Protein AF-A0A7C0YAU7-F1 (afdb_monomer_lite)

Sequence (264 aa):
MAEDLLLDQPLDTTEESTTADNLDTSTSVEGVEDSGNENVITIDEKEYTLDQIKQALKDSENKQKWQKANTQRAQQLAEMERQLQKARQLEEFLNQYPQVYSEIENIFKKYASQQTPTAQTQQQQITNNPLWEEVNRIKQTVDQIEIDKEMMKLQNDLNEIKNKPIYKKYFEEDPDLERKLVEYAYENDIMNLHTAFKDMMFDKLVTDMYQQGQDKTRQATLQRQNLNLPAGKRTKPMKVDVTQKSWNEIEELMMKDPRLAELG

Radius of gyration: 40.39 Å; chains: 1; bounding box: 74×105×103 Å

Foldseek 3Di:
DDDDDDDDDDDPDPDDDDDDDDDDDDDDDDDDDDDDDQPWDDDPNDTDGPVNVVVVVVVVVVVVVVVVVVVVVVVVVVVVVVVVVVVVVVVVVCVVPVVLVVLVVVLVVVVVVVPPDPPPDPDPDPPDDVSVVSVVVSVVVVVVVVVVVLVVVLVVLLVVQCPPPLRVVVCVVDVCVSVVLVVQCVVVVPPRSVVSSCVVCVVVSVVVVVVVVVVVVVVVVVVVVVPPDDPDDDDDPPPPPPPPPDPVVVVVVCVVDVVVVPPD

Structure (mmCIF, N/CA/C/O backbone):
data_AF-A0A7C0YAU7-F1
#
_entry.id   AF-A0A7C0YAU7-F1
#
loop_
_atom_site.group_PDB
_atom_site.id
_atom_site.type_symbol
_atom_site.label_atom_id
_atom_site.label_alt_id
_atom_site.label_comp_id
_atom_site.label_asym_id
_atom_site.label_entity_id
_atom_site.label_seq_id
_atom_site.pdbx_PDB_ins_code
_atom_site.Cartn_x
_atom_site.Cartn_y
_atom_site.Cartn_z
_atom_site.occupancy
_atom_site.B_iso_or_equiv
_atom_site.auth_seq_id
_atom_site.auth_comp_id
_atom_site.auth_asym_id
_atom_site.auth_atom_id
_atom_site.pdbx_PDB_model_num
ATOM 1 N N . MET A 1 1 ? 45.702 -37.995 -9.169 1.00 39.94 1 MET A N 1
ATOM 2 C CA . MET A 1 1 ? 44.946 -38.428 -10.361 1.00 39.94 1 MET A CA 1
ATOM 3 C C . MET A 1 1 ? 43.716 -37.531 -10.378 1.00 39.94 1 MET A C 1
ATOM 5 O O . MET A 1 1 ? 42.918 -37.676 -9.468 1.00 39.94 1 MET A O 1
ATOM 9 N N . ALA A 1 2 ? 43.826 -36.350 -11.005 1.00 42.16 2 ALA A N 1
ATOM 10 C CA . ALA A 1 2 ? 43.421 -36.077 -12.403 1.00 42.16 2 ALA A CA 1
ATOM 11 C C . ALA A 1 2 ? 41.875 -36.108 -12.481 1.00 42.16 2 ALA A C 1
ATOM 13 O O . ALA A 1 2 ? 41.320 -37.139 -12.127 1.00 42.16 2 ALA A O 1
ATOM 14 N N . GLU A 1 3 ? 41.093 -35.072 -12.802 1.00 46.28 3 GLU A N 1
ATOM 15 C CA . GLU A 1 3 ? 41.225 -33.757 -13.469 1.00 46.28 3 GLU A CA 1
ATOM 16 C C . GLU A 1 3 ? 40.135 -32.847 -12.843 1.00 46.28 3 GLU A C 1
ATOM 18 O O . GLU A 1 3 ? 39.058 -33.327 -12.495 1.00 46.28 3 GLU A O 1
ATOM 23 N N . ASP A 1 4 ? 40.448 -31.646 -12.358 1.00 49.31 4 ASP A N 1
ATOM 24 C CA . ASP A 1 4 ? 40.238 -30.348 -13.029 1.00 49.31 4 ASP A CA 1
ATOM 25 C C . ASP A 1 4 ? 39.043 -30.292 -14.006 1.00 49.31 4 ASP A C 1
ATOM 27 O O . ASP A 1 4 ? 39.118 -30.771 -15.134 1.00 49.31 4 ASP A O 1
ATOM 31 N N . LEU A 1 5 ? 37.932 -29.691 -13.562 1.00 47.03 5 LEU A N 1
ATOM 32 C CA . LEU A 1 5 ? 36.789 -29.344 -14.410 1.00 47.03 5 LEU A CA 1
ATOM 33 C C . LEU A 1 5 ? 36.280 -27.949 -14.013 1.00 47.03 5 LEU A C 1
ATOM 35 O O . LEU A 1 5 ? 35.266 -27.790 -13.331 1.00 47.03 5 LEU A O 1
ATOM 39 N N . LEU A 1 6 ? 37.051 -26.934 -14.417 1.00 44.78 6 LEU A N 1
ATOM 40 C CA . LEU A 1 6 ? 36.578 -25.561 -14.568 1.00 44.78 6 LEU A CA 1
ATOM 41 C C . LEU A 1 6 ? 35.459 -25.545 -15.616 1.00 44.78 6 LEU A C 1
ATOM 43 O O . LEU A 1 6 ? 35.656 -25.966 -16.754 1.00 44.78 6 LEU A O 1
ATOM 47 N N . LEU A 1 7 ? 34.281 -25.065 -15.222 1.00 49.25 7 LEU A N 1
ATOM 48 C CA . LEU A 1 7 ? 33.160 -24.863 -16.129 1.00 49.25 7 LEU A CA 1
ATOM 49 C C . LEU A 1 7 ? 33.277 -23.465 -16.752 1.00 49.25 7 LEU A C 1
ATOM 51 O O . LEU A 1 7 ? 32.947 -22.463 -16.116 1.00 49.25 7 LEU A O 1
ATOM 55 N N . ASP A 1 8 ? 33.764 -23.432 -17.992 1.00 43.00 8 ASP A N 1
ATOM 56 C CA . ASP A 1 8 ? 33.708 -22.290 -18.904 1.00 43.00 8 ASP A CA 1
ATOM 57 C C . ASP A 1 8 ? 32.252 -21.850 -19.124 1.00 43.00 8 ASP A C 1
ATOM 59 O O . ASP A 1 8 ? 31.415 -22.618 -19.607 1.00 43.00 8 ASP A O 1
ATOM 63 N N . GLN A 1 9 ? 31.952 -20.588 -18.817 1.00 54.94 9 GLN A N 1
ATOM 64 C CA . GLN A 1 9 ? 30.826 -19.875 -19.417 1.00 54.94 9 GLN A CA 1
ATOM 65 C C . GLN A 1 9 ? 31.380 -18.933 -20.493 1.00 54.94 9 GLN A C 1
ATOM 67 O O . GLN A 1 9 ? 32.329 -18.200 -20.207 1.00 54.94 9 GLN A O 1
ATOM 72 N N . PRO A 1 10 ? 30.816 -18.909 -21.714 1.00 45.28 10 PRO A N 1
ATOM 73 C CA . PRO A 1 10 ? 31.274 -17.988 -22.742 1.00 45.28 10 PRO A CA 1
ATOM 74 C C . PRO A 1 10 ? 30.873 -16.552 -22.376 1.00 45.28 10 PRO A C 1
ATOM 76 O O . PRO A 1 10 ? 29.694 -16.198 -22.401 1.00 45.28 10 PRO A O 1
ATOM 79 N N . LEU A 1 11 ? 31.871 -15.723 -22.049 1.00 40.31 11 LEU A N 1
ATOM 80 C CA . LEU A 1 11 ? 31.759 -14.271 -22.165 1.00 40.31 11 LEU A CA 1
ATOM 81 C C . LEU A 1 11 ? 31.631 -13.930 -23.651 1.00 40.31 11 LEU A C 1
ATOM 83 O O . LEU A 1 11 ? 32.565 -14.137 -24.428 1.00 40.31 11 LEU A O 1
ATOM 87 N N . ASP A 1 12 ? 30.489 -13.368 -24.030 1.00 38.62 12 ASP A N 1
ATOM 88 C CA . ASP A 1 12 ? 30.321 -12.701 -25.316 1.00 38.62 12 ASP A CA 1
ATOM 89 C C . ASP A 1 12 ? 31.048 -11.347 -25.251 1.00 38.62 12 ASP A C 1
ATOM 91 O O . ASP A 1 12 ? 30.492 -10.299 -24.918 1.00 38.62 12 ASP A O 1
ATOM 95 N N . THR A 1 13 ? 32.364 -11.419 -25.442 1.00 37.47 13 THR A N 1
ATOM 96 C CA . THR A 1 13 ? 33.273 -10.277 -25.535 1.00 37.47 13 THR A CA 1
ATOM 97 C C . THR A 1 13 ? 33.242 -9.791 -26.977 1.00 37.47 13 THR A C 1
ATOM 99 O O . THR A 1 13 ? 33.949 -10.313 -27.835 1.00 37.47 13 THR A O 1
ATOM 102 N N . THR A 1 14 ? 32.415 -8.791 -27.274 1.00 39.91 14 THR A N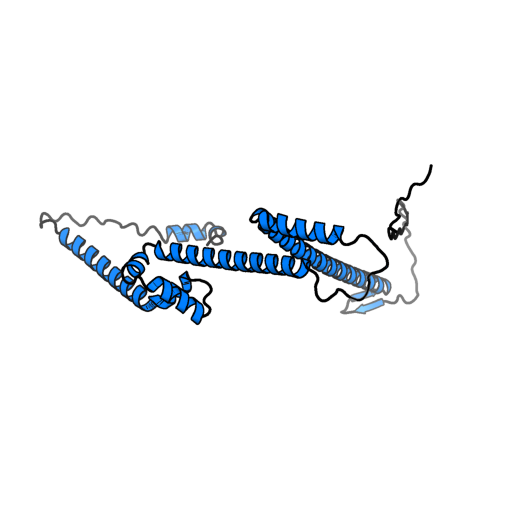 1
ATOM 103 C CA . THR A 1 14 ? 32.578 -8.028 -28.516 1.00 39.91 14 THR A CA 1
ATOM 104 C C . THR A 1 14 ? 33.674 -6.990 -28.284 1.00 39.91 14 THR A C 1
ATOM 106 O O . THR A 1 14 ? 33.417 -5.849 -27.905 1.00 39.91 14 THR A O 1
ATOM 109 N N . GLU A 1 15 ? 34.923 -7.426 -28.443 1.00 40.34 15 GLU A N 1
ATOM 110 C CA . GLU A 1 15 ? 36.066 -6.541 -28.641 1.00 40.34 15 GLU A CA 1
ATOM 111 C C . GLU A 1 15 ? 35.957 -5.920 -30.039 1.00 40.34 15 GLU A C 1
ATOM 113 O O . GLU A 1 15 ? 36.165 -6.597 -31.043 1.00 40.34 15 GLU A O 1
ATOM 118 N N . GLU A 1 16 ? 35.660 -4.623 -30.120 1.00 41.88 16 GLU A N 1
ATOM 119 C CA . GLU A 1 16 ? 36.016 -3.825 -31.294 1.00 41.88 16 GLU A CA 1
ATOM 120 C C . GLU A 1 16 ? 37.146 -2.874 -30.891 1.00 41.88 16 GLU A C 1
ATOM 122 O O . GLU A 1 16 ? 36.964 -1.806 -30.305 1.00 41.88 16 GLU A O 1
ATOM 127 N N . SER A 1 17 ? 38.353 -3.370 -31.146 1.00 38.72 17 SER A N 1
ATOM 128 C CA . SER A 1 17 ? 39.615 -2.651 -31.130 1.00 38.72 17 SER A CA 1
ATOM 129 C C . SER A 1 17 ? 39.712 -1.776 -32.378 1.00 38.72 17 SER A C 1
ATOM 131 O O . SER A 1 17 ? 39.738 -2.300 -33.488 1.00 38.72 17 SER A O 1
ATOM 133 N N . THR A 1 18 ? 39.858 -0.462 -32.202 1.00 38.03 18 THR A N 1
ATOM 134 C CA . THR A 1 18 ? 40.629 0.366 -33.139 1.00 38.03 18 THR A CA 1
ATOM 135 C C . THR A 1 18 ? 41.382 1.452 -32.385 1.00 38.03 18 THR A C 1
ATOM 137 O O . THR A 1 18 ? 40.828 2.461 -31.954 1.00 38.03 18 THR A O 1
ATOM 140 N N . THR A 1 19 ? 42.678 1.206 -32.259 1.00 37.94 19 THR A N 1
ATOM 141 C CA . THR A 1 19 ? 43.767 2.153 -32.048 1.00 37.94 19 THR A CA 1
ATOM 142 C C . THR A 1 19 ? 43.793 3.206 -33.162 1.00 37.94 19 THR A C 1
ATOM 144 O O . THR A 1 19 ? 43.801 2.829 -34.331 1.00 37.94 19 THR A O 1
ATOM 147 N N . ALA A 1 20 ? 43.891 4.493 -32.819 1.00 37.94 20 ALA A N 1
ATOM 148 C CA . ALA A 1 20 ? 44.640 5.491 -33.592 1.00 37.94 20 ALA A CA 1
ATOM 149 C C . ALA A 1 20 ? 44.807 6.783 -32.777 1.00 37.94 20 ALA A C 1
ATOM 151 O O . ALA A 1 20 ? 43.942 7.658 -32.757 1.00 37.94 20 ALA A O 1
ATOM 152 N N . ASP A 1 21 ? 45.964 6.875 -32.126 1.00 38.19 21 ASP A N 1
ATOM 153 C CA . ASP A 1 21 ? 46.716 8.120 -31.994 1.00 38.19 21 ASP A CA 1
ATOM 154 C C . ASP A 1 21 ? 46.804 8.813 -33.365 1.00 38.19 21 ASP A C 1
ATOM 156 O O . ASP A 1 21 ? 47.191 8.180 -34.350 1.00 38.19 21 ASP A O 1
ATOM 160 N N . ASN A 1 22 ? 46.501 10.109 -33.430 1.00 40.12 22 ASN A N 1
ATOM 161 C CA . ASN A 1 22 ? 47.295 11.017 -34.252 1.00 40.12 22 ASN A CA 1
ATOM 162 C C . ASN A 1 22 ? 47.141 12.461 -33.771 1.00 40.12 22 ASN A C 1
ATOM 164 O O . ASN A 1 22 ? 46.132 13.136 -33.982 1.00 40.12 22 ASN A O 1
ATOM 168 N N . LEU A 1 23 ? 48.196 12.880 -33.086 1.00 42.06 23 LEU A N 1
ATOM 169 C CA . LEU A 1 23 ? 48.603 14.248 -32.853 1.00 42.06 23 LEU A CA 1
ATOM 170 C C . LEU A 1 23 ? 49.219 14.801 -34.153 1.00 42.06 23 LEU A C 1
ATOM 172 O O . LEU A 1 23 ? 49.963 14.093 -34.823 1.00 42.06 23 LEU A O 1
ATOM 176 N N . ASP A 1 24 ? 48.996 16.093 -34.390 1.00 34.06 24 ASP A N 1
ATOM 177 C CA . ASP A 1 24 ? 49.803 16.989 -35.231 1.00 34.06 24 ASP A CA 1
ATOM 178 C C . ASP A 1 24 ? 49.501 17.060 -36.749 1.00 34.06 24 ASP A C 1
ATOM 180 O O . ASP A 1 24 ? 49.579 16.091 -37.496 1.00 34.06 24 ASP A O 1
ATOM 184 N N . THR A 1 25 ? 49.155 18.272 -37.203 1.00 30.77 25 THR A N 1
ATOM 185 C CA . THR A 1 25 ? 49.986 19.115 -38.087 1.00 30.77 25 THR A CA 1
ATOM 186 C C . THR A 1 25 ? 49.112 20.052 -38.927 1.00 30.77 25 THR A C 1
ATOM 188 O O . THR A 1 25 ? 48.364 19.651 -39.817 1.00 30.77 25 THR A O 1
ATOM 191 N N . SER A 1 26 ? 49.261 21.348 -38.649 1.00 45.09 26 SER A N 1
ATOM 192 C CA . SER A 1 26 ? 48.866 22.456 -39.514 1.00 45.09 26 SER A CA 1
ATOM 193 C C . SER A 1 26 ? 49.259 22.205 -40.969 1.00 45.09 26 SER A C 1
ATOM 195 O O . SER A 1 26 ? 50.437 22.037 -41.266 1.00 45.09 26 SER A O 1
ATOM 197 N N . THR A 1 27 ? 48.308 22.301 -41.896 1.00 33.75 27 THR A N 1
ATOM 198 C CA . THR A 1 27 ? 48.628 22.620 -43.291 1.00 33.75 27 THR A CA 1
ATOM 199 C C . THR A 1 27 ? 47.717 23.748 -43.753 1.00 33.75 27 THR A C 1
ATOM 201 O O . THR A 1 27 ? 46.528 23.561 -43.994 1.00 33.75 27 THR A O 1
ATOM 204 N N . SER A 1 28 ? 48.306 24.941 -43.826 1.00 47.25 28 SER A N 1
ATOM 205 C CA . SER A 1 28 ? 47.822 26.047 -44.646 1.00 47.25 28 SER A CA 1
ATOM 206 C C . SER A 1 28 ? 47.946 25.645 -46.114 1.00 47.25 28 SER A C 1
ATOM 208 O O . SER A 1 28 ? 49.054 25.326 -46.540 1.00 47.25 28 SER A O 1
ATOM 210 N N . VAL A 1 29 ? 46.850 25.683 -46.875 1.00 38.72 29 VAL A N 1
ATOM 211 C CA . VAL A 1 29 ? 46.887 25.925 -48.325 1.00 38.72 29 VAL A CA 1
ATOM 212 C C . VAL A 1 29 ? 45.709 26.826 -48.682 1.00 38.72 29 VAL A C 1
ATOM 214 O O . VAL A 1 29 ? 44.563 26.398 -48.794 1.00 38.72 29 VAL A O 1
ATOM 217 N N . GLU A 1 30 ? 46.040 28.107 -48.814 1.00 40.69 30 GLU A N 1
ATOM 218 C CA . GLU A 1 30 ? 45.412 29.065 -49.718 1.00 40.69 30 GLU A CA 1
ATOM 219 C C . GLU A 1 30 ? 45.237 28.478 -51.128 1.00 40.69 30 GLU A C 1
ATOM 221 O O . GLU A 1 30 ? 46.185 27.947 -51.702 1.00 40.69 30 GLU A O 1
ATOM 226 N N . GLY A 1 31 ? 44.057 28.692 -51.713 1.00 38.91 31 GLY A N 1
ATOM 227 C CA . GLY A 1 31 ? 43.899 28.842 -53.160 1.00 38.91 31 GLY A CA 1
ATOM 228 C C . GLY A 1 31 ? 43.680 27.567 -53.975 1.00 38.91 31 GLY A C 1
ATOM 229 O O . GLY A 1 31 ? 44.618 27.012 -54.535 1.00 38.91 31 GLY A O 1
ATOM 230 N N . VAL A 1 32 ? 42.407 27.222 -54.187 1.00 39.44 32 VAL A N 1
ATOM 231 C CA . VAL A 1 32 ? 41.930 26.729 -55.489 1.00 39.44 32 VAL A CA 1
ATOM 232 C C . VAL A 1 32 ? 40.631 27.469 -55.795 1.00 39.44 32 VAL A C 1
ATOM 234 O O . VAL A 1 32 ? 39.580 27.160 -55.240 1.00 39.44 32 VAL A O 1
ATOM 237 N N . GLU A 1 33 ? 40.731 28.495 -56.637 1.00 47.53 33 GLU A N 1
ATOM 238 C CA . GLU A 1 33 ? 39.588 28.984 -57.398 1.00 47.53 33 GLU A CA 1
ATOM 239 C C . GLU A 1 33 ? 39.295 28.000 -58.541 1.00 47.53 33 GLU A C 1
ATOM 241 O O . GLU A 1 33 ? 40.211 27.491 -59.188 1.00 47.53 33 GLU A O 1
ATOM 246 N N . ASP A 1 34 ? 37.999 27.845 -58.805 1.00 37.38 34 ASP A N 1
ATOM 247 C CA . ASP A 1 34 ? 37.379 27.682 -60.123 1.00 37.38 34 ASP A CA 1
ATOM 248 C C . ASP A 1 34 ? 36.704 26.332 -60.459 1.00 37.38 34 ASP A C 1
ATOM 250 O O . ASP A 1 34 ? 37.322 25.316 -60.771 1.00 37.38 34 ASP A O 1
ATOM 254 N N . SER A 1 35 ? 35.369 26.440 -60.488 1.00 40.97 35 SER A N 1
ATOM 255 C CA . SER A 1 35 ? 34.403 25.799 -61.388 1.00 40.97 35 SER A CA 1
ATOM 256 C C . SER A 1 35 ? 34.155 24.290 -61.326 1.00 40.97 35 SER A C 1
ATOM 258 O O . SER A 1 35 ? 34.770 23.486 -62.023 1.00 40.97 35 SER A O 1
ATOM 260 N N . GLY A 1 36 ? 33.051 23.937 -60.653 1.00 40.62 36 GLY A N 1
ATOM 261 C CA . GLY A 1 36 ? 32.329 22.694 -60.922 1.00 40.62 36 GLY A CA 1
ATOM 262 C C . GLY A 1 36 ? 31.123 22.444 -60.017 1.00 40.62 36 GLY A C 1
ATOM 263 O O . GLY A 1 36 ? 31.169 21.503 -59.241 1.00 40.62 36 GLY A O 1
ATOM 264 N N . ASN A 1 37 ? 30.056 23.253 -60.122 1.00 50.09 37 ASN A N 1
ATOM 265 C CA . ASN A 1 37 ? 28.723 23.008 -59.531 1.00 50.09 37 ASN A CA 1
ATOM 266 C C . ASN A 1 37 ? 28.744 22.344 -58.141 1.00 50.09 37 ASN A C 1
ATOM 268 O O . ASN A 1 37 ? 28.391 21.172 -57.987 1.00 50.09 37 ASN A O 1
ATOM 272 N N . GLU A 1 38 ? 29.134 23.097 -57.115 1.00 57.91 38 GLU A N 1
ATOM 273 C CA . GLU A 1 38 ? 28.952 22.635 -55.744 1.00 57.91 38 GLU A CA 1
ATOM 274 C C . GLU A 1 38 ? 27.451 22.505 -55.471 1.00 57.91 38 GLU A C 1
ATOM 276 O O . GLU A 1 38 ? 26.683 23.448 -55.654 1.00 57.91 38 GLU A O 1
ATOM 281 N N . ASN A 1 39 ? 27.023 21.295 -55.109 1.00 66.25 39 ASN A N 1
ATOM 282 C CA . ASN A 1 39 ? 25.638 20.948 -54.805 1.00 66.25 39 ASN A CA 1
ATOM 283 C C . ASN A 1 39 ? 25.174 21.686 -53.539 1.00 66.25 39 ASN A C 1
ATOM 285 O O . ASN A 1 39 ? 25.157 21.121 -52.441 1.00 66.25 39 ASN A O 1
ATOM 289 N N . VAL A 1 40 ? 24.841 22.960 -53.703 1.00 71.50 40 VAL A N 1
ATOM 290 C CA . VAL A 1 40 ? 24.259 23.822 -52.684 1.00 71.50 40 VAL A CA 1
ATOM 291 C C . VAL A 1 40 ? 22.743 23.684 -52.763 1.00 71.50 40 VAL A C 1
ATOM 293 O O . VAL A 1 40 ? 22.137 23.830 -53.823 1.00 71.50 40 VAL A O 1
ATOM 296 N N . ILE A 1 41 ? 22.129 23.351 -51.634 1.00 77.69 41 ILE A N 1
ATOM 297 C CA . ILE A 1 41 ? 20.687 23.180 -51.482 1.00 77.69 41 ILE A CA 1
ATOM 298 C C . ILE A 1 41 ? 20.205 24.277 -50.536 1.00 77.69 41 ILE A C 1
ATOM 300 O O . ILE A 1 41 ? 20.658 24.366 -49.394 1.00 77.69 41 ILE A O 1
ATOM 304 N N . THR A 1 42 ? 19.282 25.113 -51.005 1.00 79.06 42 THR A N 1
ATOM 305 C CA . THR A 1 42 ? 18.703 26.195 -50.203 1.00 79.06 42 THR A CA 1
ATOM 306 C C . THR A 1 42 ? 17.454 25.702 -49.475 1.00 79.06 42 THR A C 1
ATOM 308 O O . THR A 1 42 ? 16.513 25.221 -50.106 1.00 79.06 42 THR A O 1
ATOM 311 N N . ILE A 1 43 ? 17.429 25.832 -48.148 1.00 75.94 43 ILE A N 1
ATOM 312 C CA . ILE A 1 43 ? 16.271 25.534 -47.291 1.00 75.94 43 ILE A CA 1
ATOM 313 C C . ILE A 1 43 ? 16.045 26.764 -46.409 1.00 75.94 43 ILE A C 1
ATOM 315 O O . ILE A 1 43 ? 16.976 27.201 -45.736 1.00 75.94 43 ILE A O 1
ATOM 319 N N . ASP A 1 44 ? 14.835 27.330 -46.425 1.00 78.44 44 ASP A N 1
ATOM 320 C CA . ASP A 1 44 ? 14.457 28.517 -45.636 1.00 78.44 44 ASP A CA 1
ATOM 321 C C . ASP A 1 44 ? 15.465 29.679 -45.752 1.00 78.44 44 ASP A C 1
ATOM 323 O O . ASP A 1 44 ? 15.969 30.195 -44.754 1.00 78.44 44 ASP A O 1
ATOM 327 N N . GLU A 1 45 ? 15.793 30.057 -46.995 1.00 80.12 45 GLU A N 1
ATOM 328 C CA . GLU A 1 45 ? 16.707 31.166 -47.340 1.00 80.12 45 GLU A CA 1
ATOM 329 C C . GLU A 1 45 ? 18.165 30.978 -46.880 1.00 80.12 45 GLU A C 1
ATOM 331 O O . GLU A 1 45 ? 18.979 31.895 -46.987 1.00 80.12 45 GLU A O 1
ATOM 336 N N . LYS A 1 46 ? 18.524 29.781 -46.403 1.00 79.12 46 LYS A N 1
ATOM 337 C CA . LYS A 1 46 ? 19.894 29.413 -46.042 1.00 79.12 46 LYS A CA 1
ATOM 338 C C . LYS A 1 46 ? 20.436 28.371 -47.000 1.00 79.12 46 LYS A C 1
ATOM 340 O O . LYS A 1 46 ? 19.768 27.393 -47.328 1.00 79.12 46 LYS A O 1
ATOM 345 N N . GLU A 1 47 ? 21.663 28.594 -47.437 1.00 83.81 47 GLU A N 1
ATOM 346 C CA . GLU A 1 47 ? 22.377 27.718 -48.352 1.00 83.81 47 GLU A CA 1
ATOM 347 C C . GLU A 1 47 ? 23.184 26.689 -47.566 1.00 83.81 47 GLU A C 1
ATOM 349 O O . GLU A 1 47 ? 23.992 27.040 -46.705 1.00 83.81 47 GLU A O 1
ATOM 354 N N . TYR A 1 48 ? 22.946 25.414 -47.862 1.00 79.50 48 TYR A N 1
ATOM 355 C CA . TYR A 1 48 ? 23.660 24.300 -47.257 1.00 79.50 48 TYR A CA 1
ATOM 356 C C . TYR A 1 48 ? 24.378 23.504 -48.329 1.00 79.50 48 TYR A C 1
ATOM 358 O O . TYR A 1 48 ? 23.803 23.172 -49.366 1.00 79.50 48 TYR A O 1
ATOM 366 N N . THR A 1 49 ? 25.623 23.134 -48.062 1.00 87.12 49 THR A N 1
ATOM 367 C CA . THR A 1 49 ? 26.317 22.180 -48.923 1.00 87.12 49 THR A CA 1
ATOM 368 C C . THR A 1 49 ? 25.787 20.769 -48.670 1.00 87.12 49 THR A C 1
ATOM 370 O O . THR A 1 49 ? 25.329 20.427 -47.575 1.00 87.12 49 THR A O 1
ATOM 373 N N . LEU A 1 50 ? 25.862 19.907 -49.683 1.00 82.00 50 LEU A N 1
ATOM 374 C CA . LEU A 1 50 ? 25.442 18.508 -49.568 1.00 82.00 50 LEU A CA 1
ATOM 375 C C . LEU A 1 50 ? 26.158 17.781 -48.407 1.00 82.00 50 LEU A C 1
ATOM 377 O O . LEU A 1 50 ? 25.545 16.972 -47.707 1.00 82.00 50 LEU A O 1
ATOM 381 N N . ASP A 1 51 ? 27.419 18.118 -48.133 1.00 83.00 51 ASP A N 1
ATOM 382 C CA . ASP A 1 51 ? 28.175 17.553 -47.010 1.00 83.00 51 ASP A CA 1
ATOM 383 C C . ASP A 1 51 ? 27.677 18.047 -45.645 1.00 83.00 51 ASP A C 1
ATOM 385 O O . ASP A 1 51 ? 27.580 17.250 -44.710 1.00 83.00 51 ASP A O 1
ATOM 389 N N . GLN A 1 52 ? 27.255 19.312 -45.533 1.00 80.88 52 GLN A N 1
ATOM 390 C CA . GLN A 1 52 ? 26.600 19.823 -44.321 1.00 80.88 52 GLN A CA 1
ATOM 391 C C . GLN A 1 52 ? 25.271 19.107 -44.055 1.00 80.88 52 GLN A C 1
ATOM 393 O O . GLN A 1 52 ? 24.967 18.775 -42.910 1.00 80.88 52 GLN A O 1
ATOM 398 N N . ILE A 1 53 ? 24.502 18.805 -45.105 1.00 80.44 53 ILE A N 1
ATOM 399 C CA . ILE A 1 53 ? 23.240 18.059 -44.986 1.00 80.44 53 ILE A CA 1
ATOM 400 C C . ILE A 1 53 ? 23.500 16.613 -44.549 1.00 80.44 53 ILE A C 1
ATOM 402 O O . ILE A 1 53 ? 22.825 16.111 -43.650 1.00 80.44 53 ILE A O 1
ATOM 406 N N . LYS A 1 54 ? 24.503 15.942 -45.128 1.00 83.88 54 LYS A N 1
ATOM 407 C CA . LYS A 1 54 ? 24.908 14.589 -44.711 1.00 83.88 54 LYS A CA 1
ATOM 408 C C . LYS A 1 54 ? 25.379 14.549 -43.259 1.00 83.88 54 LYS A C 1
ATOM 410 O O . LYS A 1 54 ? 25.008 13.629 -42.529 1.00 83.88 54 LYS A O 1
ATOM 415 N N . GLN A 1 55 ? 26.161 15.538 -42.832 1.00 84.12 55 GLN A N 1
ATOM 416 C CA . GLN A 1 55 ? 26.627 15.633 -41.452 1.00 84.12 55 GLN A CA 1
ATOM 417 C C . GLN A 1 55 ? 25.455 15.869 -40.489 1.00 84.12 55 GLN A C 1
ATOM 419 O O . GLN A 1 55 ? 25.332 15.158 -39.496 1.00 84.12 55 GLN A O 1
ATOM 424 N N . ALA A 1 56 ? 24.531 16.773 -40.828 1.00 80.75 56 ALA A N 1
ATOM 425 C CA . ALA A 1 56 ? 23.329 17.020 -40.034 1.00 80.75 56 ALA A CA 1
ATOM 426 C C . ALA A 1 56 ? 22.422 15.780 -39.926 1.00 80.75 56 ALA A C 1
ATOM 428 O O . ALA A 1 56 ? 21.869 15.510 -38.858 1.00 80.75 56 ALA A O 1
ATOM 429 N N . LEU A 1 57 ? 22.294 14.993 -41.001 1.00 84.31 57 LEU A N 1
ATOM 430 C CA . LEU A 1 57 ? 21.575 13.715 -40.976 1.00 84.31 57 LEU A CA 1
ATOM 431 C C . LEU A 1 57 ? 22.246 12.716 -40.030 1.00 84.31 57 LEU A C 1
ATOM 433 O O . LEU A 1 57 ? 21.573 12.138 -39.178 1.00 84.31 57 LEU A O 1
ATOM 437 N N . LYS A 1 58 ? 23.571 12.564 -40.117 1.00 89.00 58 LYS A N 1
ATOM 438 C CA . LYS A 1 58 ? 24.341 11.674 -39.239 1.00 89.00 58 LYS A CA 1
ATOM 439 C C . LYS A 1 58 ? 24.247 12.092 -37.767 1.00 89.00 58 LYS A C 1
ATOM 441 O O . LYS A 1 58 ? 24.061 11.242 -36.897 1.00 89.00 58 LYS A O 1
ATOM 446 N N . ASP A 1 59 ? 24.318 13.389 -37.484 1.00 85.31 59 ASP A N 1
ATOM 447 C CA . ASP A 1 59 ? 24.190 13.929 -36.128 1.00 85.31 59 ASP A CA 1
ATOM 448 C C . ASP A 1 59 ? 22.767 13.744 -35.581 1.00 85.31 59 ASP A C 1
ATOM 450 O O . ASP A 1 59 ? 22.584 13.386 -34.414 1.00 85.31 59 ASP A O 1
ATOM 454 N N . SER A 1 60 ? 21.750 13.902 -36.434 1.00 86.00 60 SER A N 1
ATOM 455 C CA . SER A 1 60 ? 20.353 13.615 -36.098 1.00 86.00 60 SER A CA 1
ATOM 456 C C . SER A 1 60 ? 20.141 12.134 -35.768 1.00 86.00 60 SER A C 1
ATOM 458 O O . SER A 1 60 ? 19.565 11.807 -34.727 1.00 86.00 60 SER A O 1
ATOM 460 N N . GLU A 1 61 ? 20.669 11.222 -36.588 1.00 88.75 61 GLU A N 1
ATOM 461 C CA . GLU A 1 61 ? 20.608 9.779 -36.334 1.00 88.75 61 GLU A CA 1
ATOM 462 C C . GLU A 1 61 ? 21.330 9.390 -35.042 1.00 88.75 61 GLU A C 1
ATOM 464 O O . GLU A 1 61 ? 20.794 8.621 -34.241 1.00 88.75 61 GLU A O 1
ATOM 469 N N . ASN A 1 62 ? 22.519 9.943 -34.797 1.00 87.00 62 ASN A N 1
ATOM 470 C CA . ASN A 1 62 ? 23.266 9.710 -33.563 1.00 87.00 62 ASN A CA 1
ATOM 471 C C . ASN A 1 62 ? 22.500 10.213 -32.338 1.00 87.00 62 ASN A C 1
ATOM 473 O O . ASN A 1 62 ? 22.404 9.501 -31.336 1.00 87.00 62 ASN A O 1
ATOM 477 N N . LYS A 1 63 ? 21.883 11.395 -32.425 1.00 87.25 63 LYS A N 1
ATOM 478 C CA . LYS A 1 63 ? 21.041 11.936 -31.355 1.00 87.25 63 LYS A CA 1
ATOM 479 C C . LYS A 1 63 ? 19.825 11.048 -31.092 1.00 87.25 63 LYS A C 1
ATOM 481 O O . LYS A 1 63 ? 19.522 10.768 -29.934 1.00 87.25 63 LYS A O 1
ATOM 486 N N . GLN A 1 64 ? 19.160 10.555 -32.138 1.00 86.00 64 GLN A N 1
ATOM 487 C CA . GLN A 1 64 ? 18.043 9.619 -31.992 1.00 86.00 64 GLN A CA 1
ATOM 488 C C . GLN A 1 64 ? 18.483 8.285 -31.377 1.00 86.00 64 GLN A C 1
ATOM 490 O O . GLN A 1 64 ? 17.793 7.760 -30.503 1.00 86.00 64 GLN A O 1
ATOM 495 N N . LYS A 1 65 ? 19.634 7.738 -31.790 1.00 87.00 65 LYS A N 1
ATOM 496 C CA . LYS A 1 65 ? 20.210 6.517 -31.201 1.00 87.00 65 LYS A CA 1
ATOM 497 C C . LYS A 1 65 ? 20.533 6.714 -29.721 1.00 87.00 65 LYS A C 1
ATOM 499 O O . LYS A 1 65 ? 20.168 5.867 -28.912 1.00 87.00 65 LYS A O 1
ATOM 504 N N . TRP A 1 66 ? 21.135 7.846 -29.356 1.00 87.81 66 TRP A N 1
ATOM 505 C CA . TRP A 1 66 ? 21.443 8.181 -27.965 1.00 87.81 66 TRP A CA 1
ATOM 506 C C . TRP A 1 66 ? 20.181 8.320 -27.110 1.00 87.81 66 TRP A C 1
ATOM 508 O O . TRP A 1 66 ? 20.107 7.765 -26.016 1.00 87.81 66 TRP A O 1
ATOM 518 N N . GLN A 1 67 ? 19.151 8.998 -27.626 1.00 86.81 67 GLN A N 1
ATOM 519 C CA . GLN A 1 67 ? 17.860 9.103 -26.946 1.00 86.81 67 GLN A CA 1
ATOM 520 C C . GLN A 1 67 ? 17.227 7.725 -26.729 1.00 86.81 67 GLN A C 1
ATOM 522 O O . GLN A 1 67 ? 16.841 7.413 -25.606 1.00 86.81 67 GLN A O 1
ATOM 527 N N . LYS A 1 68 ? 17.189 6.871 -27.761 1.00 88.56 68 LYS A N 1
ATOM 528 C CA . LYS A 1 68 ? 16.666 5.499 -27.651 1.00 88.56 68 LYS A CA 1
ATOM 529 C C . LYS A 1 68 ? 17.435 4.673 -26.620 1.00 88.56 68 LYS A C 1
ATOM 531 O O . LYS A 1 68 ? 16.810 4.056 -25.761 1.00 88.56 68 LYS A O 1
ATOM 536 N N . ALA A 1 69 ? 18.766 4.700 -26.671 1.00 86.62 69 ALA A N 1
ATOM 537 C CA . ALA A 1 69 ? 19.618 3.973 -25.733 1.00 86.62 69 ALA A CA 1
ATOM 538 C C . ALA A 1 69 ? 19.395 4.433 -24.283 1.00 86.62 69 ALA A C 1
ATOM 540 O O . ALA A 1 69 ? 19.276 3.606 -23.381 1.00 86.62 69 ALA A O 1
ATOM 541 N N . ASN A 1 70 ? 19.260 5.741 -24.052 1.00 84.25 70 ASN A N 1
ATOM 542 C CA . ASN A 1 70 ? 18.975 6.271 -22.722 1.00 84.25 70 ASN A CA 1
ATOM 543 C C . ASN A 1 70 ? 17.575 5.925 -22.227 1.00 84.25 70 ASN A C 1
ATOM 545 O O . ASN A 1 70 ? 17.425 5.577 -21.060 1.00 84.25 70 ASN A O 1
ATOM 549 N N . THR A 1 71 ? 16.556 5.983 -23.085 1.00 88.88 71 THR A N 1
ATOM 550 C CA . THR A 1 71 ? 15.203 5.560 -22.705 1.00 88.88 71 THR A CA 1
ATOM 551 C C . THR A 1 71 ? 15.178 4.078 -22.344 1.00 88.88 71 THR A C 1
ATOM 553 O O . THR A 1 71 ? 14.611 3.717 -21.317 1.00 88.88 71 THR A O 1
ATOM 556 N N . GLN A 1 72 ? 15.841 3.227 -23.130 1.00 87.62 72 GLN A N 1
ATOM 557 C CA . GLN A 1 72 ? 15.945 1.798 -22.837 1.00 87.62 72 GLN A CA 1
ATOM 558 C C . GLN A 1 72 ? 16.680 1.547 -21.515 1.00 87.62 72 GLN A C 1
ATOM 560 O O . GLN A 1 72 ? 16.208 0.777 -20.681 1.00 87.62 72 GLN A O 1
ATOM 565 N N . ARG A 1 73 ? 17.795 2.244 -21.277 1.00 86.50 73 ARG A N 1
ATOM 566 C CA . ARG A 1 73 ? 18.541 2.144 -20.018 1.00 86.50 73 ARG A CA 1
ATOM 567 C C . ARG A 1 73 ? 17.727 2.638 -18.822 1.00 86.50 73 ARG A C 1
ATOM 569 O O . ARG A 1 73 ? 17.775 2.020 -17.766 1.00 86.50 73 ARG A O 1
ATOM 576 N N . ALA A 1 74 ? 16.961 3.715 -18.979 1.00 84.62 74 ALA A N 1
ATOM 577 C CA . ALA A 1 74 ? 16.078 4.227 -17.934 1.00 84.62 74 ALA A CA 1
ATOM 578 C C . ALA A 1 74 ? 14.955 3.233 -17.598 1.00 84.62 74 ALA A C 1
ATOM 580 O O . ALA A 1 74 ? 14.648 3.034 -16.428 1.00 84.62 74 ALA A O 1
ATOM 581 N N . GLN A 1 75 ? 14.382 2.566 -18.604 1.00 88.31 75 GLN A N 1
ATOM 582 C CA . GLN A 1 75 ? 13.391 1.508 -18.389 1.00 88.31 75 GLN A CA 1
ATOM 583 C C . GLN A 1 75 ? 13.990 0.311 -17.643 1.00 88.31 75 GLN A C 1
ATOM 585 O O . GLN A 1 75 ? 13.392 -0.163 -16.681 1.00 88.31 75 GLN A O 1
ATOM 590 N N . GLN A 1 76 ? 15.190 -0.130 -18.035 1.00 88.81 76 GLN A N 1
ATOM 591 C CA . GLN A 1 76 ? 15.908 -1.202 -17.337 1.00 88.81 76 GLN A CA 1
ATOM 592 C C . GLN A 1 76 ? 16.228 -0.823 -15.886 1.00 88.81 76 GLN A C 1
ATOM 594 O O . GLN A 1 76 ? 16.024 -1.629 -14.983 1.00 88.81 76 GLN A O 1
ATOM 599 N N . LEU A 1 77 ? 16.680 0.412 -15.645 1.00 87.38 77 LEU A N 1
ATOM 600 C CA . LEU A 1 77 ? 16.932 0.914 -14.293 1.00 87.38 77 LEU A CA 1
ATOM 601 C C . LEU A 1 77 ? 15.655 0.927 -13.449 1.00 87.38 77 LEU A C 1
ATOM 603 O O . LEU A 1 77 ? 15.678 0.425 -12.332 1.00 87.38 77 LEU A O 1
ATOM 607 N N . ALA A 1 78 ? 14.538 1.414 -13.990 1.00 85.38 78 ALA A N 1
ATOM 608 C CA . ALA A 1 78 ? 13.258 1.419 -13.285 1.00 85.38 78 ALA A CA 1
ATOM 609 C C . ALA A 1 78 ? 12.771 -0.003 -12.948 1.00 85.38 78 ALA A C 1
ATOM 611 O O . ALA A 1 78 ? 12.215 -0.246 -11.874 1.00 85.38 78 ALA A O 1
ATOM 612 N N . GLU A 1 79 ? 12.992 -0.966 -13.845 1.00 89.19 79 GLU A N 1
ATOM 613 C CA . GLU A 1 79 ? 12.675 -2.368 -13.582 1.00 89.19 79 GLU A CA 1
ATOM 614 C C . GLU A 1 79 ? 13.548 -2.946 -12.461 1.00 89.19 79 GLU A C 1
ATOM 616 O O . GLU A 1 79 ? 13.021 -3.552 -11.523 1.00 89.19 79 GLU A O 1
ATOM 621 N N . MET A 1 80 ? 14.862 -2.711 -12.512 1.00 85.69 80 MET A N 1
ATOM 622 C CA . MET A 1 80 ? 15.787 -3.145 -11.465 1.00 85.69 80 MET A CA 1
ATOM 623 C C . MET A 1 80 ? 15.472 -2.497 -10.115 1.00 85.69 80 MET A C 1
ATOM 625 O O . MET A 1 80 ? 15.464 -3.188 -9.098 1.00 85.69 80 MET A O 1
ATOM 629 N N . GLU A 1 81 ? 15.153 -1.202 -10.083 1.00 84.62 81 GLU A N 1
ATOM 630 C CA . GLU A 1 81 ? 14.728 -0.502 -8.866 1.00 84.62 81 GLU A CA 1
ATOM 631 C C . GLU A 1 81 ? 13.472 -1.137 -8.267 1.00 84.62 81 GLU A C 1
ATOM 633 O O . GLU A 1 81 ? 13.420 -1.397 -7.062 1.00 84.62 81 GLU A O 1
ATOM 638 N N . ARG A 1 82 ? 12.484 -1.479 -9.103 1.00 87.12 82 ARG A N 1
ATOM 639 C CA . ARG A 1 82 ? 11.268 -2.164 -8.651 1.00 87.12 82 ARG A CA 1
ATOM 640 C C . ARG A 1 82 ? 11.569 -3.551 -8.083 1.00 87.12 82 ARG A C 1
ATOM 642 O O . ARG A 1 82 ? 10.961 -3.945 -7.087 1.00 87.12 82 ARG A O 1
ATOM 649 N N . GLN A 1 83 ? 12.476 -4.305 -8.700 1.00 85.94 83 GLN A N 1
ATOM 650 C CA . GLN A 1 83 ? 12.900 -5.611 -8.186 1.00 85.94 83 GLN A CA 1
ATOM 651 C C . GLN A 1 83 ? 13.642 -5.474 -6.852 1.00 85.94 83 GLN A C 1
ATOM 653 O O . GLN A 1 83 ? 13.361 -6.219 -5.916 1.00 85.94 83 GLN A O 1
ATOM 658 N N . LEU A 1 84 ? 14.523 -4.481 -6.731 1.00 87.25 84 LEU A N 1
ATOM 659 C CA . LEU A 1 84 ? 15.272 -4.204 -5.510 1.00 87.25 84 LEU A CA 1
ATOM 660 C C . LEU A 1 84 ? 14.337 -3.783 -4.370 1.00 87.25 84 LEU A C 1
ATOM 662 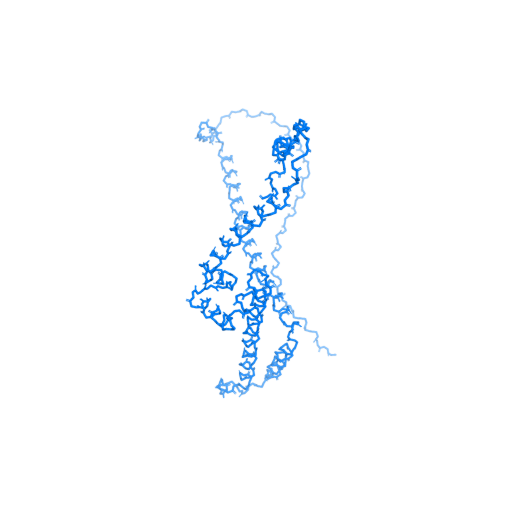O O . LEU A 1 84 ? 14.483 -4.255 -3.244 1.00 87.25 84 LEU A O 1
ATOM 666 N N . GLN A 1 85 ? 13.327 -2.961 -4.657 1.00 87.06 85 GLN A N 1
ATOM 667 C CA . GLN A 1 85 ? 12.310 -2.589 -3.676 1.00 87.06 85 GLN A CA 1
ATOM 668 C C . GLN A 1 85 ? 11.520 -3.808 -3.184 1.00 87.06 85 GLN A C 1
ATOM 670 O O . GLN A 1 85 ? 11.325 -3.955 -1.979 1.00 87.06 85 GLN A O 1
ATOM 675 N N . LYS A 1 86 ? 11.122 -4.715 -4.087 1.00 84.25 86 LYS A N 1
ATOM 676 C CA . LYS A 1 86 ? 10.474 -5.981 -3.708 1.00 84.25 86 LYS A CA 1
ATOM 677 C C . LYS A 1 86 ? 11.389 -6.860 -2.855 1.00 84.25 86 LYS A C 1
ATOM 679 O O . LYS A 1 86 ? 10.929 -7.429 -1.872 1.00 84.25 86 LYS A O 1
ATOM 684 N N . ALA A 1 87 ? 12.672 -6.953 -3.205 1.00 80.81 87 ALA A N 1
ATOM 685 C CA . ALA A 1 87 ? 13.647 -7.725 -2.439 1.00 80.81 87 ALA A CA 1
ATOM 686 C C . ALA A 1 87 ? 13.823 -7.165 -1.021 1.00 80.81 87 ALA A C 1
ATOM 688 O O . ALA A 1 87 ? 13.790 -7.929 -0.064 1.00 80.81 87 ALA A O 1
ATOM 689 N N . ARG A 1 88 ? 13.908 -5.836 -0.873 1.00 85.25 88 ARG A N 1
ATOM 690 C CA . ARG A 1 88 ? 13.963 -5.176 0.442 1.00 85.25 88 ARG A CA 1
ATOM 691 C C . ARG A 1 88 ? 12.706 -5.420 1.274 1.00 85.25 88 ARG A C 1
ATOM 693 O O . ARG A 1 88 ? 12.820 -5.726 2.452 1.00 85.25 88 ARG A O 1
ATOM 700 N N . GLN A 1 89 ? 11.520 -5.312 0.670 1.00 84.62 89 GLN A N 1
ATOM 701 C CA . GLN A 1 89 ? 10.254 -5.603 1.359 1.00 84.62 89 GLN A CA 1
ATOM 702 C C . GLN A 1 89 ? 10.194 -7.055 1.841 1.00 84.62 89 GLN A C 1
ATOM 704 O O . GLN A 1 89 ? 9.742 -7.320 2.952 1.00 84.62 89 GLN A O 1
ATOM 709 N N . LEU A 1 90 ? 10.671 -7.991 1.017 1.00 81.62 90 LEU A N 1
ATOM 710 C CA . LEU A 1 90 ? 10.750 -9.398 1.387 1.00 81.62 90 LEU A CA 1
ATOM 711 C C . LEU A 1 90 ? 11.761 -9.630 2.516 1.00 81.62 90 LEU A C 1
ATOM 713 O O . LEU A 1 90 ? 11.457 -10.349 3.458 1.00 81.62 90 LEU A O 1
ATOM 717 N N . GLU A 1 91 ? 12.942 -9.019 2.445 1.00 83.94 91 GLU A N 1
ATOM 718 C CA . GLU A 1 91 ? 13.962 -9.113 3.493 1.00 83.94 91 GLU A CA 1
ATOM 719 C C . GLU A 1 91 ? 13.445 -8.567 4.830 1.00 83.94 91 GLU A C 1
ATOM 721 O O . GLU A 1 91 ? 13.580 -9.217 5.865 1.00 83.94 91 GLU A O 1
ATOM 726 N N . GLU A 1 92 ? 12.786 -7.409 4.811 1.00 85.44 92 GLU A N 1
ATOM 727 C CA . GLU A 1 92 ? 12.157 -6.826 5.994 1.00 85.44 92 GLU A CA 1
ATOM 728 C C . GLU A 1 92 ? 11.076 -7.749 6.575 1.00 85.44 92 GLU A C 1
ATOM 730 O O . GLU A 1 92 ? 11.057 -7.991 7.782 1.00 85.44 92 GLU A O 1
ATOM 735 N N . PHE A 1 93 ? 10.227 -8.326 5.721 1.00 84.50 93 PHE A N 1
ATOM 736 C CA . PHE A 1 93 ? 9.218 -9.298 6.136 1.00 84.50 93 PHE A CA 1
ATOM 737 C C . PHE A 1 93 ? 9.850 -10.540 6.781 1.00 84.50 93 PHE A C 1
ATOM 739 O O . PHE A 1 93 ? 9.463 -10.940 7.877 1.00 84.50 93 PHE A O 1
ATOM 746 N N . LEU A 1 94 ? 10.858 -11.140 6.146 1.00 81.56 94 LEU A N 1
ATOM 747 C CA . LEU A 1 94 ? 11.527 -12.334 6.669 1.00 81.56 94 LEU A CA 1
ATOM 748 C C . LEU A 1 94 ? 12.256 -12.056 7.992 1.00 81.56 94 LEU A C 1
ATOM 750 O O . LEU A 1 94 ? 12.260 -12.913 8.875 1.00 81.56 94 LEU A O 1
ATOM 754 N N . ASN A 1 95 ? 12.805 -10.851 8.164 1.00 84.94 95 ASN A N 1
ATOM 755 C CA . ASN A 1 95 ? 13.407 -10.416 9.425 1.00 84.94 95 ASN A CA 1
ATOM 756 C C . ASN A 1 95 ? 12.369 -10.249 10.546 1.00 84.94 95 ASN A C 1
ATOM 758 O O . ASN A 1 95 ? 12.660 -10.562 11.700 1.00 84.94 95 ASN A O 1
ATOM 762 N N . GLN A 1 96 ? 11.162 -9.775 10.226 1.00 84.56 96 GLN A N 1
ATOM 763 C CA . GLN A 1 96 ? 10.060 -9.666 11.190 1.00 84.56 96 GLN A CA 1
ATOM 764 C C . GLN A 1 96 ? 9.475 -11.040 11.561 1.00 84.56 96 GLN A C 1
ATOM 766 O O . GLN A 1 96 ? 9.045 -11.237 12.698 1.00 84.56 96 GLN A O 1
ATOM 771 N N . TYR A 1 97 ? 9.509 -12.005 10.635 1.00 81.94 97 TYR A N 1
ATOM 772 C CA . TYR A 1 97 ? 8.929 -13.341 10.798 1.00 81.94 97 TYR A CA 1
ATOM 773 C C . TYR A 1 97 ? 9.961 -14.461 10.552 1.00 81.94 97 TYR A C 1
ATOM 775 O O . TYR A 1 97 ? 9.827 -15.240 9.602 1.00 81.94 97 TYR A O 1
ATOM 783 N N . PRO A 1 98 ? 10.964 -14.631 11.439 1.00 84.31 98 PRO A N 1
ATOM 784 C CA . PRO A 1 98 ? 12.041 -15.612 11.253 1.00 84.31 98 PRO A CA 1
ATOM 785 C C . PRO A 1 98 ? 11.541 -17.065 11.212 1.00 84.31 98 PRO A C 1
ATOM 787 O O . PRO A 1 98 ? 12.176 -17.931 10.610 1.00 84.31 98 PRO A O 1
ATOM 790 N N . GLN A 1 99 ? 10.378 -17.335 11.812 1.00 84.19 99 GLN A N 1
ATOM 791 C CA . GLN A 1 99 ? 9.731 -18.646 11.756 1.00 84.19 99 GLN A CA 1
ATOM 792 C C . GLN A 1 99 ? 9.349 -19.012 10.313 1.00 84.19 99 GLN A C 1
ATOM 794 O O . GLN A 1 99 ? 9.669 -20.109 9.860 1.00 84.19 99 GLN A O 1
ATOM 799 N N . VAL A 1 100 ? 8.771 -18.069 9.556 1.00 81.38 100 VAL A N 1
ATOM 800 C CA . VAL A 1 100 ? 8.387 -18.270 8.147 1.00 81.38 100 VAL A CA 1
ATOM 801 C C . VAL A 1 100 ? 9.621 -18.531 7.287 1.00 81.38 100 VAL A C 1
ATOM 803 O O . VAL A 1 100 ? 9.617 -19.445 6.466 1.00 81.38 100 VAL A O 1
ATOM 806 N N . TYR A 1 101 ? 10.710 -17.791 7.522 1.00 82.56 101 TYR A N 1
ATOM 807 C CA . TYR A 1 101 ? 11.986 -18.038 6.847 1.00 82.56 101 TYR A CA 1
ATOM 808 C C . TYR A 1 101 ? 12.485 -19.469 7.087 1.00 82.56 101 TYR A C 1
ATOM 810 O O . TYR A 1 101 ? 12.814 -20.176 6.136 1.00 82.56 101 TYR A O 1
ATOM 818 N N . SER A 1 102 ? 12.479 -19.920 8.346 1.00 82.75 102 SER A N 1
ATOM 819 C CA . SER A 1 102 ? 12.929 -21.269 8.702 1.00 82.75 102 SER A CA 1
ATOM 820 C C . SER A 1 102 ? 12.077 -22.367 8.051 1.00 82.75 102 SER A C 1
ATOM 822 O O . SER A 1 102 ? 12.609 -23.376 7.590 1.00 82.75 102 SER A O 1
ATOM 824 N N . GLU A 1 103 ? 10.760 -22.167 7.949 1.00 82.81 103 GLU A N 1
ATOM 825 C CA . GLU A 1 103 ? 9.844 -23.101 7.290 1.00 82.81 103 GLU A CA 1
ATOM 826 C C . GLU A 1 103 ? 10.097 -23.166 5.777 1.00 82.81 103 GLU A C 1
ATOM 828 O O . GLU A 1 103 ? 10.218 -24.262 5.225 1.00 82.81 103 GLU A O 1
ATOM 833 N N . ILE A 1 104 ? 10.269 -22.013 5.118 1.00 82.69 104 ILE A N 1
ATOM 834 C CA . ILE A 1 104 ? 10.605 -21.933 3.687 1.00 82.69 104 ILE A CA 1
ATOM 835 C C . ILE A 1 104 ? 11.955 -22.606 3.414 1.00 82.69 104 ILE A C 1
ATOM 837 O O . ILE A 1 104 ? 12.070 -23.414 2.489 1.00 82.69 104 ILE A O 1
ATOM 841 N N . GLU A 1 105 ? 12.971 -22.319 4.229 1.00 84.25 105 GLU A N 1
ATOM 842 C CA . GLU A 1 105 ? 14.303 -22.909 4.096 1.00 84.25 105 GLU A CA 1
ATOM 843 C C . GLU A 1 105 ? 14.254 -24.436 4.260 1.00 84.25 105 GLU A C 1
ATOM 845 O O . GLU A 1 105 ? 14.892 -25.171 3.503 1.00 84.25 105 GLU A O 1
ATOM 850 N N . ASN A 1 106 ? 13.452 -24.936 5.202 1.00 83.94 106 ASN A N 1
ATOM 851 C CA . ASN A 1 106 ? 13.261 -26.367 5.414 1.00 83.94 106 ASN A CA 1
ATOM 852 C C . ASN A 1 106 ? 12.564 -27.046 4.227 1.00 83.94 106 ASN A C 1
ATOM 854 O O . ASN A 1 106 ? 13.000 -28.122 3.812 1.00 83.94 106 ASN A O 1
ATOM 858 N N . ILE A 1 107 ? 11.531 -26.430 3.641 1.00 82.12 107 ILE A N 1
ATOM 859 C CA . ILE A 1 107 ? 10.888 -26.942 2.418 1.00 82.12 107 ILE A CA 1
ATOM 860 C C . ILE A 1 107 ? 11.886 -26.963 1.262 1.00 82.12 107 ILE A C 1
ATOM 862 O O . ILE A 1 107 ? 11.980 -27.963 0.549 1.00 82.12 107 ILE A O 1
ATOM 866 N N . PHE A 1 108 ? 12.667 -25.895 1.094 1.00 81.81 108 PHE A N 1
ATOM 867 C CA . PHE A 1 108 ? 13.653 -25.814 0.023 1.00 81.81 108 PHE A CA 1
ATOM 868 C C . PHE A 1 108 ? 14.745 -26.878 0.180 1.00 81.81 108 PHE A C 1
ATOM 870 O O . PHE A 1 108 ? 15.076 -27.572 -0.781 1.00 81.81 108 PHE A O 1
ATOM 877 N N . LYS A 1 109 ? 15.244 -27.093 1.404 1.00 83.69 109 LYS A N 1
ATOM 878 C CA . LYS A 1 109 ? 16.184 -28.181 1.717 1.00 83.69 109 LYS A CA 1
ATOM 879 C C . LYS A 1 109 ? 15.586 -29.555 1.422 1.00 83.69 109 LYS A C 1
ATOM 881 O O . LYS A 1 109 ? 16.270 -30.388 0.829 1.00 83.69 109 LYS A O 1
ATOM 886 N N . LYS A 1 110 ? 14.319 -29.801 1.781 1.00 80.62 110 LYS A N 1
ATOM 887 C CA . LYS A 1 110 ? 13.611 -31.050 1.444 1.00 80.62 110 LYS A CA 1
ATOM 888 C C . LYS A 1 110 ? 13.486 -31.235 -0.070 1.00 80.62 110 LYS A C 1
ATOM 890 O O . LYS A 1 110 ? 13.782 -32.319 -0.558 1.00 80.62 110 LYS A O 1
ATOM 895 N N . TYR A 1 111 ? 13.114 -30.191 -0.811 1.00 78.88 111 TYR A N 1
ATOM 896 C CA . TYR A 1 111 ? 13.004 -30.227 -2.271 1.00 78.88 111 TYR A CA 1
ATOM 897 C C . TYR A 1 111 ? 14.355 -30.505 -2.946 1.00 78.88 111 TYR A C 1
ATOM 899 O O . TYR A 1 111 ? 14.461 -31.406 -3.777 1.00 78.88 111 TYR A O 1
ATOM 907 N N . ALA A 1 112 ? 15.411 -29.799 -2.536 1.00 79.38 112 ALA A N 1
ATOM 908 C CA . ALA A 1 112 ? 16.767 -30.017 -3.032 1.00 79.38 112 ALA A CA 1
ATOM 909 C C . ALA A 1 112 ? 17.285 -31.432 -2.713 1.00 79.38 112 ALA A C 1
ATOM 911 O O . ALA A 1 112 ? 17.945 -32.051 -3.543 1.00 79.38 112 ALA A O 1
ATOM 912 N N . SER A 1 113 ? 16.927 -31.980 -1.547 1.00 76.69 113 SER A N 1
ATOM 913 C CA . SER A 1 113 ? 17.296 -33.347 -1.143 1.00 76.69 113 SER A CA 1
ATOM 914 C C . SER A 1 113 ? 16.513 -34.432 -1.897 1.00 76.69 113 SER A C 1
ATOM 916 O O . SER A 1 113 ? 17.012 -35.542 -2.072 1.00 76.69 113 SER A O 1
ATOM 918 N N . GLN A 1 114 ? 15.294 -34.127 -2.361 1.00 69.12 114 GLN A N 1
ATOM 919 C CA . GLN A 1 114 ? 14.483 -35.022 -3.197 1.00 69.12 114 GLN A CA 1
ATOM 920 C C . GLN A 1 114 ? 14.986 -35.096 -4.647 1.00 69.12 114 GLN A C 1
ATOM 922 O O . GLN A 1 114 ? 14.727 -36.087 -5.324 1.00 69.12 114 GLN A O 1
ATOM 927 N N . GLN A 1 115 ? 15.755 -34.108 -5.118 1.00 59.09 115 GLN A N 1
ATOM 928 C CA . GLN A 1 115 ? 16.400 -34.134 -6.435 1.00 59.09 115 GLN A CA 1
ATOM 929 C C . GLN A 1 115 ? 17.722 -34.922 -6.450 1.00 59.09 115 GLN A C 1
ATOM 931 O O . GLN A 1 115 ? 18.707 -34.501 -7.055 1.00 59.09 115 GLN A O 1
ATOM 936 N N . THR A 1 116 ? 17.762 -36.105 -5.832 1.00 53.56 116 THR A N 1
ATOM 937 C CA . THR A 1 116 ? 18.800 -37.077 -6.203 1.00 53.56 116 THR A CA 1
ATOM 938 C C . THR A 1 116 ? 18.366 -37.764 -7.504 1.00 53.56 116 THR A C 1
ATOM 940 O O . THR A 1 116 ? 17.269 -38.322 -7.566 1.00 53.56 116 THR A O 1
ATOM 943 N N . PRO A 1 117 ? 19.173 -37.722 -8.580 1.00 48.41 117 PRO A N 1
ATOM 944 C CA . PRO A 1 117 ? 18.788 -38.285 -9.865 1.00 48.41 117 PRO A CA 1
ATOM 945 C C . PRO A 1 117 ? 18.853 -39.814 -9.790 1.00 48.41 117 PRO A C 1
ATOM 947 O O . PRO A 1 117 ? 19.868 -40.424 -10.110 1.00 48.41 117 PRO A O 1
ATOM 950 N N . THR A 1 118 ? 17.766 -40.463 -9.376 1.00 52.75 118 THR A N 1
ATOM 951 C CA . THR A 1 118 ? 17.536 -41.870 -9.725 1.00 52.75 118 THR A CA 1
ATOM 952 C C . THR A 1 118 ? 16.652 -41.902 -10.965 1.00 52.75 118 THR A C 1
ATOM 954 O O . THR A 1 118 ? 15.491 -41.501 -10.949 1.00 52.75 118 THR A O 1
ATOM 957 N N . ALA A 1 119 ? 17.241 -42.342 -12.075 1.00 54.50 119 ALA A N 1
ATOM 958 C CA . ALA A 1 119 ? 16.712 -42.265 -13.435 1.00 54.50 119 ALA A CA 1
ATOM 959 C C . ALA A 1 119 ? 15.478 -43.156 -13.727 1.00 54.50 119 ALA A C 1
ATOM 961 O O . ALA A 1 119 ? 15.296 -43.574 -14.866 1.00 54.50 119 ALA A O 1
ATOM 962 N N . GLN A 1 120 ? 14.632 -43.487 -12.744 1.00 48.53 120 GLN A N 1
ATOM 963 C CA . GLN A 1 120 ? 13.552 -44.469 -12.938 1.00 48.53 120 GLN A CA 1
ATOM 964 C C . GLN A 1 120 ? 12.153 -44.074 -12.465 1.00 48.53 120 GLN A C 1
ATOM 966 O O . GLN A 1 120 ? 11.246 -44.897 -12.558 1.00 48.53 120 GLN A O 1
ATOM 971 N N . THR A 1 121 ? 11.900 -42.822 -12.083 1.00 49.44 121 THR A N 1
ATOM 972 C CA . THR A 1 121 ? 10.544 -42.457 -11.631 1.00 49.44 121 THR A CA 1
ATOM 973 C C . THR A 1 121 ? 10.041 -41.152 -12.234 1.00 49.44 121 THR A C 1
ATOM 975 O O . THR A 1 121 ? 9.532 -40.281 -11.540 1.00 49.44 121 THR A O 1
ATOM 978 N N . GLN A 1 122 ? 10.140 -41.006 -13.555 1.00 52.75 122 GLN A N 1
ATOM 979 C CA . GLN A 1 122 ? 9.396 -39.977 -14.281 1.00 52.75 122 GLN A CA 1
ATOM 980 C C . GLN A 1 122 ? 8.190 -40.628 -14.953 1.00 52.75 122 GLN A C 1
ATOM 982 O O . GLN A 1 122 ? 8.339 -41.155 -16.047 1.00 52.75 122 GLN A O 1
ATOM 987 N N . GLN A 1 123 ? 7.030 -40.627 -14.277 1.00 49.94 123 GLN A N 1
ATOM 988 C CA . GLN A 1 123 ? 5.704 -40.412 -14.903 1.00 49.94 123 GLN A CA 1
ATOM 989 C C . GLN A 1 123 ? 4.488 -40.617 -13.979 1.00 49.94 123 GLN A C 1
ATOM 991 O O . GLN A 1 123 ? 3.372 -40.371 -14.424 1.00 49.94 123 GLN A O 1
ATOM 996 N N . GLN A 1 124 ? 4.630 -40.994 -12.701 1.00 47.62 124 GLN A N 1
ATOM 997 C CA . GLN A 1 124 ? 3.449 -41.265 -11.856 1.00 47.62 124 GLN A CA 1
ATOM 998 C C . GLN A 1 124 ? 3.476 -40.673 -10.438 1.00 47.62 124 GLN A C 1
ATOM 1000 O O . GLN A 1 124 ? 3.071 -41.365 -9.520 1.00 47.62 124 GLN A O 1
ATOM 1005 N N . GLN A 1 125 ? 3.890 -39.419 -10.204 1.00 47.81 125 GLN A N 1
ATOM 1006 C CA . GLN A 1 125 ? 3.637 -38.754 -8.901 1.00 47.81 125 GLN A CA 1
ATOM 1007 C C . GLN A 1 125 ? 3.473 -37.223 -9.004 1.00 47.81 125 GLN A C 1
ATOM 1009 O O . GLN A 1 125 ? 4.110 -36.478 -8.271 1.00 47.81 125 GLN A O 1
ATOM 1014 N N . ILE A 1 126 ? 2.619 -36.716 -9.903 1.00 50.03 126 ILE A N 1
ATOM 1015 C CA . ILE A 1 126 ? 2.286 -35.270 -9.915 1.00 50.03 126 ILE A CA 1
ATOM 1016 C C . ILE A 1 126 ? 1.086 -34.948 -9.002 1.00 50.03 126 ILE A C 1
ATOM 1018 O O . ILE A 1 126 ? 0.896 -33.800 -8.621 1.00 50.03 126 ILE A O 1
ATOM 1022 N N . THR A 1 127 ? 0.299 -35.937 -8.569 1.00 48.97 127 THR A N 1
ATOM 1023 C CA . THR A 1 127 ? -0.945 -35.662 -7.828 1.00 48.97 127 THR A CA 1
ATOM 1024 C C . THR A 1 127 ? -0.846 -35.715 -6.305 1.00 48.97 127 THR A C 1
ATOM 1026 O O . THR A 1 127 ? -1.762 -35.221 -5.668 1.00 48.97 127 THR A O 1
ATOM 1029 N N . ASN A 1 128 ? 0.243 -36.218 -5.710 1.00 55.66 128 ASN A N 1
ATOM 1030 C CA . ASN A 1 128 ? 0.419 -36.265 -4.249 1.00 55.66 128 ASN A CA 1
ATOM 1031 C C . ASN A 1 128 ? 1.858 -35.893 -3.854 1.00 55.66 128 ASN A C 1
ATOM 1033 O O . ASN A 1 128 ? 2.590 -36.716 -3.307 1.00 55.66 128 ASN A O 1
ATOM 1037 N N . ASN A 1 129 ? 2.300 -34.672 -4.174 1.00 64.62 129 ASN A N 1
ATOM 1038 C CA . ASN A 1 129 ? 3.559 -34.165 -3.631 1.00 64.62 129 ASN A CA 1
ATOM 1039 C C . ASN A 1 129 ? 3.312 -33.678 -2.186 1.00 64.62 129 ASN A C 1
ATOM 1041 O O . ASN A 1 129 ? 2.618 -32.672 -2.021 1.00 64.62 129 ASN A O 1
ATOM 1045 N N . PRO A 1 130 ? 3.871 -34.328 -1.147 1.00 66.75 130 PRO A N 1
ATOM 1046 C CA . PRO A 1 130 ? 3.664 -33.930 0.250 1.00 66.75 130 PRO A CA 1
ATOM 1047 C C . PRO A 1 130 ? 4.194 -32.520 0.556 1.00 66.75 130 PRO A C 1
ATOM 1049 O O . PRO A 1 130 ? 3.754 -31.885 1.509 1.00 66.75 130 PRO A O 1
ATOM 1052 N N . LEU A 1 131 ? 5.098 -31.983 -0.274 1.00 71.75 131 LEU A N 1
ATOM 1053 C CA . LEU A 1 131 ? 5.571 -30.602 -0.148 1.00 71.75 131 LEU A CA 1
ATOM 1054 C C . LEU A 1 131 ? 4.495 -29.577 -0.521 1.00 71.75 131 LEU A C 1
ATOM 1056 O O . LEU A 1 131 ? 4.568 -28.436 -0.079 1.00 71.75 131 LEU A O 1
ATOM 1060 N N . TRP A 1 132 ? 3.492 -29.959 -1.316 1.00 75.62 132 TRP A N 1
ATOM 1061 C CA . TRP A 1 132 ? 2.422 -29.047 -1.719 1.00 75.62 132 TRP A CA 1
ATOM 1062 C C . TRP A 1 132 ? 1.526 -28.659 -0.535 1.00 75.62 132 TRP A C 1
ATOM 1064 O O . TRP A 1 132 ? 1.113 -27.506 -0.424 1.00 75.62 132 TRP A O 1
ATOM 1074 N N . GLU A 1 133 ? 1.290 -29.587 0.396 1.00 78.19 133 GLU A N 1
ATOM 1075 C CA . GLU A 1 133 ? 0.584 -29.302 1.651 1.00 78.19 133 GLU A CA 1
ATOM 1076 C C . GLU A 1 133 ? 1.389 -28.350 2.546 1.00 78.19 133 GLU A C 1
ATOM 1078 O O . GLU A 1 133 ? 0.831 -27.392 3.081 1.00 78.19 133 GLU A O 1
ATOM 1083 N N . GLU A 1 134 ? 2.708 -28.557 2.658 1.00 76.06 134 GLU A N 1
ATOM 1084 C CA . GLU A 1 134 ? 3.590 -27.663 3.421 1.00 76.06 134 GLU A CA 1
ATOM 1085 C C . GLU A 1 134 ? 3.632 -26.250 2.805 1.00 76.06 134 GLU A C 1
ATOM 1087 O O . GLU A 1 134 ? 3.519 -25.262 3.527 1.00 76.06 134 GLU A O 1
ATOM 1092 N N . VAL A 1 135 ? 3.698 -26.133 1.473 1.00 80.69 135 VAL A N 1
ATOM 1093 C CA . VAL A 1 135 ? 3.657 -24.840 0.762 1.00 80.69 135 VAL A CA 1
ATOM 1094 C C . VAL A 1 135 ? 2.321 -24.123 0.964 1.00 80.69 135 VAL A C 1
ATOM 1096 O O . VAL A 1 135 ? 2.305 -22.922 1.236 1.00 80.69 135 VAL A O 1
ATOM 1099 N N . ASN A 1 136 ? 1.196 -24.835 0.878 1.00 82.12 136 ASN A N 1
ATOM 1100 C CA . ASN A 1 136 ? -0.116 -24.240 1.135 1.00 82.12 136 ASN A CA 1
ATOM 1101 C C . ASN A 1 136 ? -0.281 -23.794 2.587 1.00 82.12 136 ASN A C 1
ATOM 1103 O O . ASN A 1 136 ? -0.913 -22.770 2.834 1.00 82.12 136 ASN A O 1
ATOM 1107 N N . ARG A 1 137 ? 0.308 -24.522 3.540 1.00 84.50 137 ARG A N 1
ATOM 1108 C CA . ARG A 1 137 ? 0.320 -24.111 4.944 1.00 84.50 137 ARG A CA 1
ATOM 1109 C C . ARG A 1 137 ? 1.102 -22.815 5.136 1.00 84.50 137 ARG A C 1
ATOM 1111 O O . ARG A 1 137 ? 0.584 -21.909 5.774 1.00 84.50 137 ARG A O 1
ATOM 1118 N N . ILE A 1 138 ? 2.297 -22.692 4.549 1.00 82.38 138 ILE A N 1
ATOM 1119 C CA . ILE A 1 138 ? 3.063 -21.434 4.603 1.00 82.38 138 ILE A CA 1
ATOM 1120 C C . ILE A 1 138 ? 2.267 -20.300 3.964 1.00 82.38 138 ILE A C 1
ATOM 1122 O O . ILE A 1 138 ? 2.201 -19.215 4.532 1.00 82.38 138 ILE A O 1
ATOM 1126 N N . LYS A 1 139 ? 1.621 -20.549 2.820 1.00 84.25 139 LYS A N 1
ATOM 1127 C CA . LYS A 1 139 ? 0.770 -19.550 2.172 1.00 84.25 139 LYS A CA 1
ATOM 1128 C C . LYS A 1 139 ? -0.345 -19.068 3.105 1.00 84.25 139 LYS A C 1
ATOM 1130 O O . LYS A 1 139 ? -0.495 -17.869 3.276 1.00 84.25 139 LYS A O 1
ATOM 1135 N N . GLN A 1 140 ? -1.059 -19.981 3.764 1.00 85.19 140 GLN A N 1
ATOM 1136 C CA . GLN A 1 140 ? -2.081 -19.622 4.753 1.00 85.19 140 GLN A CA 1
ATOM 1137 C C . GLN A 1 140 ? -1.504 -18.825 5.927 1.00 85.19 140 GLN A C 1
ATOM 1139 O O . GLN A 1 140 ? -2.128 -17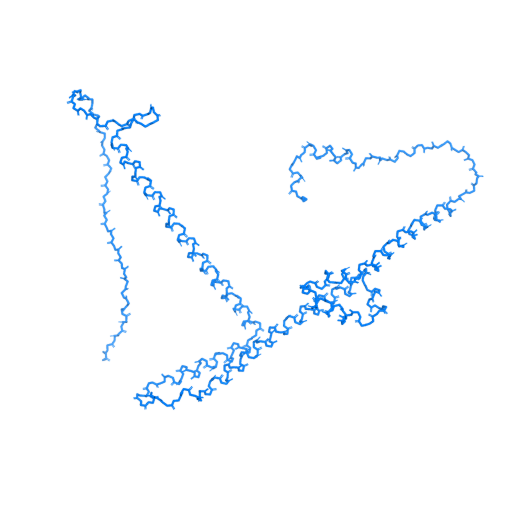.869 6.374 1.00 85.19 140 GLN A O 1
ATOM 1144 N N . THR A 1 141 ? -0.315 -19.188 6.417 1.00 83.06 141 THR A N 1
ATOM 1145 C CA . THR A 1 141 ? 0.370 -18.432 7.474 1.00 83.06 141 THR A CA 1
ATOM 1146 C C . THR A 1 141 ? 0.706 -17.012 7.014 1.00 83.06 141 THR A C 1
ATOM 1148 O O . THR A 1 141 ? 0.504 -16.068 7.770 1.00 83.06 141 THR A O 1
ATOM 1151 N N . VAL A 1 142 ? 1.189 -16.839 5.780 1.00 83.44 142 VAL A N 1
ATOM 1152 C CA . VAL A 1 142 ? 1.488 -15.519 5.201 1.00 83.44 142 VAL A CA 1
ATOM 1153 C C . VAL A 1 142 ? 0.212 -14.696 5.025 1.00 83.44 142 VAL A C 1
ATOM 1155 O O . VAL A 1 142 ? 0.183 -13.549 5.463 1.00 83.44 142 VAL A O 1
ATOM 1158 N N . ASP A 1 143 ? -0.847 -15.291 4.471 1.00 85.12 143 ASP A N 1
ATOM 1159 C CA . ASP A 1 143 ? -2.149 -14.636 4.306 1.00 85.12 143 ASP A CA 1
ATOM 1160 C C . ASP A 1 143 ? -2.708 -14.192 5.677 1.00 85.12 143 ASP A C 1
ATOM 1162 O O . ASP A 1 143 ? -3.204 -13.076 5.824 1.00 85.12 143 ASP A O 1
ATOM 1166 N N . GLN A 1 144 ? -2.570 -15.023 6.718 1.00 84.94 144 GLN A N 1
ATOM 1167 C CA . GLN A 1 144 ? -2.992 -14.673 8.077 1.00 84.94 144 GLN A CA 1
ATOM 1168 C C . GLN A 1 144 ? -2.159 -13.532 8.673 1.00 84.94 144 GLN A C 1
ATOM 1170 O O . GLN A 1 144 ? -2.718 -12.642 9.304 1.00 84.94 144 GLN A O 1
ATOM 1175 N N . ILE A 1 145 ? -0.840 -13.524 8.458 1.00 82.94 145 ILE A N 1
ATOM 1176 C CA . ILE A 1 145 ? 0.033 -12.431 8.907 1.00 82.94 145 ILE A CA 1
ATOM 1177 C C . ILE A 1 145 ? -0.370 -11.105 8.247 1.00 82.94 145 ILE A C 1
ATOM 1179 O O . ILE A 1 145 ? -0.360 -10.062 8.901 1.00 82.94 145 ILE A O 1
ATOM 1183 N N . GLU A 1 146 ? -0.730 -11.129 6.963 1.00 83.62 146 GLU A N 1
ATOM 1184 C CA . GLU A 1 146 ? -1.203 -9.942 6.249 1.00 83.62 146 GLU A CA 1
ATOM 1185 C C . GLU A 1 146 ? -2.533 -9.434 6.823 1.00 83.62 146 GLU A C 1
ATOM 1187 O O . GLU A 1 146 ? -2.663 -8.241 7.108 1.00 83.62 146 GLU A O 1
ATOM 1192 N N . ILE A 1 147 ? -3.475 -10.342 7.095 1.00 83.81 147 ILE A N 1
ATOM 1193 C CA . ILE A 1 147 ? -4.737 -10.017 7.777 1.00 83.81 147 ILE A CA 1
ATOM 1194 C C . ILE A 1 147 ? -4.469 -9.410 9.159 1.00 83.81 147 ILE A C 1
ATOM 1196 O O . ILE A 1 147 ? -5.035 -8.370 9.494 1.00 83.81 147 ILE A O 1
ATOM 1200 N N . ASP A 1 148 ? -3.586 -10.016 9.953 1.00 81.81 148 ASP A N 1
ATOM 1201 C CA . ASP A 1 148 ? -3.255 -9.546 11.299 1.00 81.81 148 ASP A CA 1
ATOM 1202 C C . ASP A 1 148 ? -2.610 -8.153 11.263 1.00 81.81 148 ASP A C 1
ATOM 1204 O O . ASP A 1 148 ? -2.896 -7.309 12.116 1.00 81.81 148 ASP A O 1
ATOM 1208 N N . LYS A 1 149 ? -1.773 -7.874 10.257 1.00 82.62 149 LYS A N 1
ATOM 1209 C CA . LYS A 1 149 ? -1.148 -6.562 10.056 1.00 82.62 149 LYS A CA 1
ATOM 1210 C C . LYS A 1 149 ? -2.182 -5.484 9.739 1.00 82.62 149 LYS A C 1
ATOM 1212 O O . LYS A 1 149 ? -2.143 -4.410 10.346 1.00 82.62 149 LYS A O 1
ATOM 1217 N N . GLU A 1 150 ? -3.106 -5.756 8.822 1.00 82.06 150 GLU A N 1
ATOM 1218 C CA . GLU A 1 150 ? -4.192 -4.821 8.511 1.00 82.06 150 GLU A CA 1
ATOM 1219 C C . GLU A 1 150 ? -5.132 -4.646 9.712 1.00 82.06 150 GLU A C 1
ATOM 1221 O O . GLU A 1 150 ? -5.518 -3.522 10.034 1.00 82.06 150 GLU A O 1
ATOM 1226 N N . MET A 1 151 ? -5.416 -5.716 10.461 1.00 84.06 151 MET A N 1
ATOM 1227 C CA . MET A 1 151 ? -6.197 -5.642 11.698 1.00 84.06 151 MET A CA 1
ATOM 1228 C C . MET A 1 151 ? -5.505 -4.777 12.763 1.00 84.06 151 MET A C 1
ATOM 1230 O O . MET A 1 151 ? -6.153 -3.938 13.389 1.00 84.06 151 MET A O 1
ATOM 1234 N N . MET A 1 152 ? -4.187 -4.918 12.948 1.00 83.75 152 MET A N 1
ATOM 1235 C CA . MET A 1 152 ? -3.416 -4.065 13.860 1.00 83.75 152 MET A CA 1
ATOM 1236 C C . MET A 1 152 ? -3.439 -2.599 13.428 1.00 83.75 152 MET A C 1
ATOM 1238 O O . MET A 1 152 ? -3.557 -1.714 14.275 1.00 83.75 152 MET A O 1
ATOM 1242 N N . LYS A 1 153 ? -3.347 -2.322 12.125 1.00 86.94 153 LYS A N 1
ATOM 1243 C CA . LYS A 1 153 ? -3.448 -0.962 11.586 1.00 86.94 153 LYS A CA 1
ATOM 1244 C C . LYS A 1 153 ? -4.825 -0.354 11.860 1.00 86.94 153 LYS A C 1
ATOM 1246 O O . LYS A 1 153 ? -4.895 0.726 12.435 1.00 86.94 153 LYS A O 1
ATOM 1251 N N . LEU A 1 154 ? -5.898 -1.086 11.559 1.00 84.75 154 LEU A N 1
ATOM 1252 C CA . LEU A 1 154 ? -7.279 -0.716 11.893 1.00 84.75 154 LEU A CA 1
ATOM 1253 C C . LEU A 1 154 ? -7.441 -0.405 13.386 1.00 84.75 154 LEU A C 1
ATOM 1255 O O . LEU A 1 154 ? -8.030 0.609 13.757 1.00 84.75 154 LEU A O 1
ATOM 1259 N N . GLN A 1 155 ? -6.889 -1.255 14.250 1.00 86.56 155 GLN A N 1
ATOM 1260 C CA . GLN A 1 155 ? -6.965 -1.077 15.695 1.00 86.56 155 GLN A CA 1
ATOM 1261 C C . GLN A 1 155 ? -6.160 0.138 16.176 1.00 86.56 155 GLN A C 1
ATOM 1263 O O . GLN A 1 155 ? -6.606 0.855 17.073 1.00 86.56 155 GLN A O 1
ATOM 1268 N N . ASN A 1 156 ? -5.001 0.405 15.574 1.00 88.06 156 ASN A N 1
ATOM 1269 C CA . ASN A 1 156 ? -4.208 1.601 15.852 1.00 88.06 156 ASN A CA 1
ATOM 1270 C C . ASN A 1 156 ? -4.941 2.877 15.425 1.00 88.06 156 ASN A C 1
ATOM 1272 O O . ASN A 1 156 ? -5.033 3.807 16.227 1.00 88.06 156 ASN A O 1
ATOM 1276 N N . ASP A 1 157 ? -5.521 2.895 14.225 1.00 87.56 157 ASP A N 1
ATOM 1277 C CA . ASP A 1 157 ? -6.302 4.026 13.718 1.00 87.56 157 ASP A CA 1
ATOM 1278 C C . ASP A 1 157 ? -7.518 4.296 14.619 1.00 87.56 157 ASP A C 1
ATOM 1280 O O . ASP A 1 157 ? -7.790 5.438 14.999 1.00 87.56 157 ASP A O 1
ATOM 1284 N N . LEU A 1 158 ? -8.216 3.238 15.044 1.00 88.88 158 LEU A N 1
ATOM 1285 C CA . LEU A 1 158 ? -9.344 3.333 15.969 1.00 88.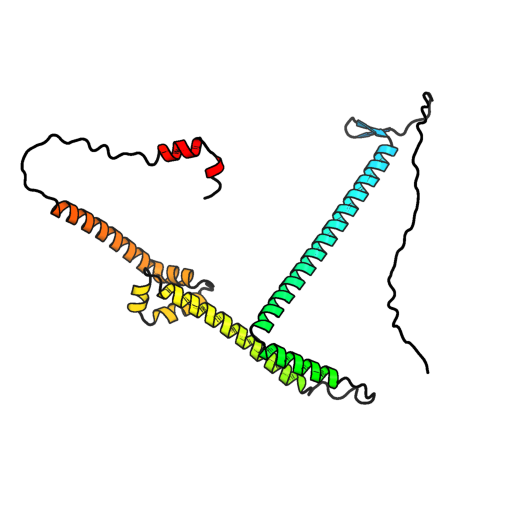88 158 LEU A CA 1
ATOM 1286 C C . LEU A 1 158 ? -8.917 3.901 17.332 1.00 88.88 158 LEU A C 1
ATOM 1288 O O . LEU A 1 158 ? -9.560 4.811 17.862 1.00 88.88 158 LEU A O 1
ATOM 1292 N N . ASN A 1 159 ? -7.800 3.416 17.881 1.00 88.25 159 ASN A N 1
ATOM 1293 C CA . ASN A 1 159 ? -7.229 3.932 19.124 1.00 88.25 159 ASN A CA 1
ATOM 1294 C C . ASN A 1 159 ? -6.821 5.405 18.994 1.00 88.25 159 ASN A C 1
ATOM 1296 O O . ASN A 1 159 ? -7.028 6.184 19.928 1.00 88.25 159 ASN A O 1
ATOM 1300 N N . GLU A 1 160 ? -6.266 5.815 17.853 1.00 89.69 160 GLU A N 1
ATOM 1301 C CA . GLU A 1 160 ? -5.909 7.209 17.599 1.00 89.69 160 GLU A CA 1
ATOM 1302 C C . GLU A 1 160 ? -7.152 8.109 17.605 1.00 89.69 160 GLU A C 1
ATOM 1304 O O . GLU A 1 160 ? -7.160 9.160 18.251 1.00 89.69 160 GLU A O 1
ATOM 1309 N N . ILE A 1 161 ? -8.229 7.688 16.936 1.00 88.50 161 ILE A N 1
ATOM 1310 C CA . ILE A 1 161 ? -9.492 8.434 16.884 1.00 88.50 161 ILE A CA 1
ATOM 1311 C C . ILE A 1 161 ? -10.124 8.519 18.278 1.00 88.50 161 ILE A C 1
ATOM 1313 O O . ILE A 1 161 ? -10.502 9.609 18.710 1.00 88.50 161 ILE A O 1
ATOM 1317 N N . LYS A 1 162 ? -10.181 7.405 19.013 1.00 87.44 162 LYS A N 1
ATOM 1318 C CA . LYS A 1 162 ? -10.752 7.339 20.367 1.00 87.44 162 LYS A CA 1
ATOM 1319 C C . LYS A 1 162 ? -10.013 8.233 21.363 1.00 87.44 162 LYS A C 1
ATOM 1321 O O . LYS A 1 162 ? -10.632 8.881 22.207 1.00 87.44 162 LYS A O 1
ATOM 1326 N N . ASN A 1 163 ? -8.688 8.298 21.250 1.00 88.94 163 ASN A N 1
ATOM 1327 C CA . ASN A 1 163 ? -7.848 9.088 22.147 1.00 88.94 163 ASN A CA 1
ATOM 1328 C C . ASN A 1 163 ? -7.797 10.581 21.785 1.00 88.94 163 ASN A C 1
ATOM 1330 O O . ASN A 1 163 ? -7.297 11.380 22.583 1.00 88.94 163 ASN A O 1
ATOM 1334 N N . LYS A 1 164 ? -8.335 11.000 20.630 1.00 87.88 164 LYS A N 1
ATOM 1335 C CA . LYS A 1 164 ? -8.425 12.425 20.288 1.00 87.88 164 LYS A CA 1
ATOM 1336 C C . LYS A 1 164 ? -9.398 13.134 21.244 1.00 87.88 164 LYS A C 1
ATOM 1338 O O . LYS A 1 164 ? -10.569 12.756 21.311 1.00 87.88 164 LYS A O 1
ATOM 1343 N N . PRO A 1 165 ? -8.980 14.224 21.923 1.00 84.38 165 PRO A N 1
ATOM 1344 C CA . PRO A 1 165 ? -9.808 14.915 22.919 1.00 84.38 165 PRO A CA 1
ATOM 1345 C C . PRO A 1 165 ? -11.167 15.387 22.391 1.00 84.38 165 PRO A C 1
ATOM 1347 O O . PRO A 1 165 ? -12.143 15.432 23.130 1.00 84.38 165 PRO A O 1
ATOM 1350 N N . ILE A 1 166 ? -11.225 15.733 21.102 1.00 83.44 166 ILE A N 1
ATOM 1351 C CA . ILE A 1 166 ? -12.436 16.218 20.429 1.00 83.44 166 ILE A CA 1
ATOM 1352 C C . ILE A 1 166 ? -13.470 15.093 20.272 1.00 83.44 166 ILE A C 1
ATOM 1354 O O . ILE A 1 166 ? -14.669 15.363 20.292 1.00 83.44 166 ILE A O 1
ATOM 1358 N N . TYR A 1 167 ? -13.015 13.845 20.122 1.00 84.75 167 TYR A N 1
ATOM 1359 C CA . TYR A 1 167 ? -13.870 12.707 19.786 1.00 84.75 167 TYR A CA 1
ATOM 1360 C C . TYR A 1 167 ? -14.167 11.790 20.961 1.00 84.75 167 TYR A C 1
ATOM 1362 O O . TYR A 1 167 ? -15.197 11.123 20.957 1.00 84.75 167 TYR A O 1
ATOM 1370 N N . LYS A 1 168 ? -13.304 11.805 21.981 1.00 87.06 168 LYS A N 1
ATOM 1371 C CA . LYS A 1 168 ? -13.394 10.962 23.174 1.00 87.06 168 LYS A CA 1
ATOM 1372 C C . LYS A 1 168 ? -14.802 10.905 23.777 1.00 87.06 168 LYS A C 1
ATOM 1374 O O . LYS A 1 168 ? -15.295 9.818 24.050 1.00 87.06 168 LYS A O 1
ATOM 1379 N N . LYS A 1 169 ? -15.478 12.054 23.892 1.00 87.31 169 LYS A N 1
ATOM 1380 C CA . LYS A 1 169 ? -16.847 12.130 24.427 1.00 87.31 169 LYS A CA 1
ATOM 1381 C C . LYS A 1 169 ? -17.864 11.287 23.644 1.00 87.31 169 LYS A C 1
ATOM 1383 O O . LYS A 1 169 ? -18.726 10.677 24.252 1.00 87.31 169 LYS A O 1
ATOM 1388 N N . TYR A 1 170 ? -17.738 11.180 22.319 1.00 87.50 170 TYR A N 1
ATOM 1389 C CA . TYR A 1 170 ? -18.700 10.427 21.509 1.00 87.50 170 TYR A CA 1
ATOM 1390 C C . TYR A 1 170 ? -18.542 8.914 21.693 1.00 87.50 170 TYR A C 1
ATOM 1392 O O . TYR A 1 170 ? -19.533 8.194 21.668 1.00 87.50 170 TYR A O 1
ATOM 1400 N N . PHE A 1 171 ? -17.312 8.439 21.918 1.00 87.69 171 PHE A N 1
ATOM 1401 C CA . PHE A 1 171 ? -17.043 7.032 22.240 1.00 87.69 171 PHE A CA 1
ATOM 1402 C C . PHE A 1 171 ? -17.418 6.673 23.685 1.00 87.69 171 PHE A C 1
ATOM 1404 O O . PHE A 1 171 ? -17.658 5.508 23.983 1.00 87.69 171 PHE A O 1
ATOM 1411 N N . GLU A 1 172 ? -17.456 7.655 24.590 1.00 87.19 172 GLU A N 1
ATOM 1412 C CA . GLU A 1 172 ? -17.987 7.477 25.948 1.00 87.19 172 GLU A CA 1
ATOM 1413 C C . GLU A 1 172 ? -19.526 7.467 25.961 1.00 87.19 172 GLU A C 1
ATOM 1415 O O . GLU A 1 172 ? -20.125 6.757 26.766 1.00 87.19 172 GLU A O 1
ATOM 1420 N N . GLU A 1 173 ? -20.163 8.228 25.066 1.00 87.25 173 GLU A N 1
ATOM 1421 C CA . GLU A 1 173 ? -21.623 8.297 24.917 1.00 87.25 173 GLU A CA 1
ATOM 1422 C C . GLU A 1 173 ? -22.224 7.070 24.213 1.00 87.25 173 GLU A C 1
ATOM 1424 O O . GLU A 1 173 ? -23.309 6.628 24.594 1.00 87.25 173 GLU A O 1
ATOM 1429 N N . ASP A 1 174 ? -21.547 6.519 23.200 1.00 88.31 174 ASP A N 1
ATOM 1430 C CA . ASP A 1 174 ? -21.998 5.334 22.461 1.00 88.31 174 ASP A CA 1
ATOM 1431 C C . ASP A 1 174 ? -20.879 4.272 22.394 1.00 88.31 174 ASP A C 1
ATOM 1433 O O . ASP A 1 174 ? -19.958 4.396 21.581 1.00 88.31 174 ASP A O 1
ATOM 1437 N N . PRO A 1 175 ? -20.942 3.209 23.222 1.00 84.69 175 PRO A N 1
ATOM 1438 C CA . PRO A 1 175 ? -19.937 2.148 23.222 1.00 84.69 175 PRO A CA 1
ATOM 1439 C C . PRO A 1 175 ? -19.947 1.309 21.934 1.00 84.69 175 PRO A C 1
ATOM 1441 O O . PRO A 1 175 ? -18.937 0.684 21.615 1.00 84.69 175 PRO A O 1
ATOM 1444 N N . ASP A 1 176 ? -21.038 1.329 21.160 1.00 90.94 176 ASP A N 1
ATOM 1445 C CA . ASP A 1 176 ? -21.134 0.615 19.882 1.00 90.94 176 ASP A CA 1
ATOM 1446 C C . ASP A 1 176 ? -20.598 1.445 18.701 1.00 90.94 176 ASP A C 1
ATOM 1448 O O . ASP A 1 176 ? -20.559 0.965 17.563 1.00 90.94 176 ASP A O 1
ATOM 1452 N N . LEU A 1 177 ? -20.165 2.689 18.943 1.00 89.00 177 LEU A N 1
ATOM 1453 C CA . LEU A 1 177 ? -19.683 3.602 17.904 1.00 89.00 177 LEU A CA 1
ATOM 1454 C C . LEU A 1 177 ? -18.454 3.062 17.169 1.00 89.00 177 LEU A C 1
ATOM 1456 O O . LEU A 1 177 ? -18.304 3.308 15.977 1.00 89.00 177 LEU A O 1
ATOM 1460 N N . GLU A 1 178 ? -17.600 2.301 17.857 1.00 89.06 178 GLU A N 1
ATOM 1461 C CA . GLU A 1 178 ? -16.427 1.655 17.257 1.00 89.06 178 GLU A CA 1
ATOM 1462 C C . GLU A 1 178 ? -16.841 0.687 16.145 1.00 89.06 178 GLU A C 1
ATOM 1464 O O . GLU A 1 178 ? -16.328 0.754 15.029 1.00 89.06 178 GLU A O 1
ATOM 1469 N N . ARG A 1 179 ? -17.826 -0.171 16.428 1.00 89.50 179 ARG A N 1
ATOM 1470 C CA . ARG A 1 179 ? -18.337 -1.139 15.458 1.00 89.50 179 ARG A CA 1
ATOM 1471 C C . ARG A 1 179 ? -19.039 -0.439 14.297 1.00 89.50 179 ARG A C 1
ATOM 1473 O O . ARG A 1 179 ? -18.761 -0.769 13.149 1.00 89.50 179 ARG A O 1
ATOM 1480 N N . LYS A 1 180 ? -19.891 0.548 14.595 1.00 90.81 180 LYS A N 1
ATOM 1481 C CA . LYS A 1 180 ? -20.607 1.336 13.577 1.00 90.81 180 LYS A CA 1
ATOM 1482 C C . LYS A 1 180 ? -19.648 2.087 12.658 1.00 90.81 180 LYS A C 1
ATOM 1484 O O . LYS A 1 180 ? -19.888 2.150 11.462 1.00 90.81 180 LYS A O 1
ATOM 1489 N N . LEU A 1 181 ? -18.555 2.625 13.201 1.00 90.50 181 LEU A N 1
ATOM 1490 C CA . LEU A 1 181 ? -17.530 3.313 12.421 1.00 90.50 181 LEU A CA 1
ATOM 1491 C C . LEU A 1 181 ? -16.849 2.373 11.423 1.00 90.50 181 LEU A C 1
ATOM 1493 O O . LEU A 1 181 ? -16.675 2.740 10.264 1.00 90.50 181 LEU A O 1
ATOM 1497 N N . VAL A 1 182 ? -16.451 1.181 11.873 1.00 88.44 182 VAL A N 1
ATOM 1498 C CA . VAL A 1 182 ? -15.792 0.188 11.011 1.00 88.44 182 VAL A CA 1
ATOM 1499 C C . VAL A 1 182 ? -16.752 -0.311 9.931 1.00 88.44 182 VAL A C 1
ATOM 1501 O O . VAL A 1 182 ? -16.368 -0.397 8.768 1.00 88.44 182 VAL A O 1
ATOM 1504 N N . GLU A 1 183 ? -18.004 -0.588 10.296 1.00 92.12 183 GLU A N 1
ATOM 1505 C CA . GLU A 1 183 ? -19.056 -1.002 9.362 1.00 92.12 183 GLU A CA 1
ATOM 1506 C C . GLU A 1 183 ? -19.336 0.089 8.321 1.00 92.12 183 GLU A C 1
ATOM 1508 O O . GLU A 1 183 ? -19.286 -0.176 7.124 1.00 92.12 183 GLU A O 1
ATOM 1513 N N . TYR A 1 184 ? -19.489 1.340 8.757 1.00 91.69 184 TYR A N 1
ATOM 1514 C CA . TYR A 1 184 ? -19.675 2.485 7.868 1.00 91.69 184 TYR A CA 1
ATOM 1515 C C . TYR A 1 184 ? -18.483 2.699 6.923 1.00 91.69 184 TYR A C 1
ATOM 1517 O O . TYR A 1 184 ? -18.675 2.948 5.733 1.00 91.69 184 TYR A O 1
ATOM 1525 N N . ALA A 1 185 ? -17.248 2.589 7.424 1.00 90.69 185 ALA A N 1
ATOM 1526 C CA . ALA A 1 185 ? -16.046 2.710 6.601 1.00 90.69 185 ALA A CA 1
ATOM 1527 C C . ALA A 1 185 ? -15.980 1.612 5.528 1.00 90.69 185 ALA A C 1
ATOM 1529 O O . ALA A 1 185 ? -15.619 1.895 4.387 1.00 90.69 185 ALA A O 1
ATOM 1530 N N . TYR A 1 186 ? -16.371 0.386 5.883 1.00 91.00 186 TYR A N 1
ATOM 1531 C CA . TYR A 1 186 ? -16.429 -0.743 4.961 1.00 91.00 186 TYR A CA 1
ATOM 1532 C C . TYR A 1 186 ? -17.516 -0.568 3.892 1.00 91.00 186 TYR A C 1
ATOM 1534 O O . TYR A 1 186 ? -17.241 -0.726 2.706 1.00 91.00 186 TYR A O 1
ATOM 1542 N N . GLU A 1 187 ? -18.735 -0.193 4.288 1.00 93.81 187 GLU A N 1
ATOM 1543 C CA . GLU A 1 187 ? -19.865 -0.001 3.367 1.00 93.81 187 GLU A CA 1
ATOM 1544 C C . GLU A 1 187 ? -19.630 1.124 2.351 1.00 93.81 187 GLU A C 1
ATOM 1546 O O . GLU A 1 187 ? -20.113 1.046 1.221 1.00 93.81 187 GLU A O 1
ATOM 1551 N N . ASN A 1 188 ? -18.880 2.159 2.740 1.00 91.75 188 ASN A N 1
ATOM 1552 C CA . ASN A 1 188 ? -18.608 3.330 1.904 1.00 91.75 188 ASN A CA 1
ATOM 1553 C C . ASN A 1 188 ? -17.230 3.292 1.218 1.00 91.75 188 ASN A C 1
ATOM 1555 O O . ASN A 1 188 ? -16.833 4.288 0.617 1.00 91.75 188 ASN A O 1
ATOM 1559 N N . ASP A 1 189 ? -16.501 2.173 1.305 1.00 89.44 189 ASP A N 1
ATOM 1560 C CA . ASP A 1 189 ? -15.151 2.003 0.739 1.00 89.44 189 ASP A CA 1
ATOM 1561 C C . ASP A 1 189 ? -14.159 3.107 1.176 1.00 89.44 189 ASP A C 1
ATOM 1563 O O . ASP A 1 189 ? -13.311 3.594 0.423 1.00 89.44 189 ASP A O 1
ATOM 1567 N N . ILE A 1 190 ? -14.277 3.550 2.433 1.00 88.38 190 ILE A N 1
ATOM 1568 C CA . ILE A 1 190 ? -13.428 4.596 3.003 1.00 88.38 190 ILE A CA 1
ATOM 1569 C C . ILE A 1 190 ? -12.252 3.935 3.724 1.00 88.38 190 ILE A C 1
ATOM 1571 O O . ILE A 1 190 ? -12.355 3.526 4.878 1.00 88.38 190 ILE A O 1
ATOM 1575 N N . MET A 1 191 ? -11.084 3.914 3.076 1.00 81.00 191 MET A N 1
ATOM 1576 C CA . MET A 1 191 ? -9.862 3.324 3.652 1.00 81.00 191 MET A CA 1
ATOM 1577 C C . MET A 1 191 ? -9.333 4.042 4.907 1.00 81.00 191 MET A C 1
ATOM 1579 O O . MET A 1 191 ? -8.505 3.492 5.627 1.00 81.00 191 MET A O 1
ATOM 1583 N N . ASN A 1 192 ? -9.754 5.285 5.160 1.00 86.75 192 ASN A N 1
ATOM 1584 C CA . ASN A 1 192 ? -9.293 6.080 6.298 1.00 86.75 192 ASN A CA 1
ATOM 1585 C C . ASN A 1 192 ? -10.405 6.225 7.347 1.00 86.75 192 ASN A C 1
ATOM 1587 O O . ASN A 1 192 ? -11.344 7.004 7.152 1.00 86.75 192 ASN A O 1
ATOM 1591 N N . LEU A 1 193 ? -10.258 5.547 8.492 1.00 88.94 193 LEU A N 1
ATOM 1592 C CA . LEU A 1 193 ? -11.255 5.577 9.570 1.00 88.94 193 LEU A CA 1
ATOM 1593 C C . LEU A 1 193 ? -11.486 6.978 10.136 1.00 88.94 193 LEU A C 1
ATOM 1595 O O . LEU A 1 193 ? -12.583 7.283 10.592 1.00 88.94 193 LEU A O 1
ATOM 1599 N N . HIS A 1 194 ? -10.489 7.860 10.102 1.00 88.19 194 HIS A N 1
ATOM 1600 C CA . HIS A 1 194 ? -10.645 9.228 10.598 1.00 88.19 194 HIS A CA 1
ATOM 1601 C C . HIS A 1 194 ? -11.534 10.057 9.669 1.00 88.19 194 HIS A C 1
ATOM 1603 O O . HIS A 1 194 ? -12.328 10.876 10.134 1.00 88.19 194 HIS A O 1
ATOM 1609 N N . THR A 1 195 ? -11.431 9.828 8.359 1.00 88.50 195 THR A N 1
ATOM 1610 C CA . THR A 1 195 ? -12.342 10.424 7.375 1.00 88.50 195 THR A CA 1
ATOM 1611 C C . THR A 1 195 ? -13.745 9.855 7.538 1.00 88.50 195 THR A C 1
ATOM 1613 O O . THR A 1 195 ? -14.688 10.632 7.658 1.00 88.50 195 THR A O 1
ATOM 1616 N N . ALA A 1 196 ? -13.867 8.529 7.647 1.00 90.44 196 ALA A N 1
ATOM 1617 C CA . ALA A 1 196 ? -15.147 7.860 7.869 1.00 90.44 196 ALA A CA 1
ATOM 1618 C C . ALA A 1 196 ? -15.841 8.370 9.144 1.00 90.44 196 ALA A C 1
ATOM 1620 O O . ALA A 1 196 ? -17.033 8.657 9.136 1.00 90.44 196 ALA A O 1
ATOM 1621 N N . PHE A 1 197 ? -15.083 8.575 10.225 1.00 91.19 197 PHE A N 1
ATOM 1622 C CA . PHE A 1 197 ? -15.616 9.088 11.485 1.00 91.19 197 PHE A CA 1
ATOM 1623 C C . PHE A 1 197 ? -16.136 10.514 11.354 1.00 91.19 197 PHE A C 1
ATOM 1625 O O . PHE A 1 197 ? -17.212 10.827 11.858 1.00 91.19 197 PHE A O 1
ATOM 1632 N N . LYS A 1 198 ? -15.383 11.391 10.683 1.00 89.69 198 LYS A N 1
ATOM 1633 C CA . LYS A 1 198 ? -15.811 12.775 10.449 1.00 89.69 198 LYS A CA 1
ATOM 1634 C C . LYS A 1 198 ? -17.081 12.851 9.618 1.00 89.69 198 LYS A C 1
ATOM 1636 O O . LYS A 1 198 ? -17.903 13.709 9.911 1.00 89.69 198 LYS A O 1
ATOM 1641 N N . ASP A 1 199 ? -17.201 11.993 8.612 1.00 90.56 199 ASP A N 1
ATOM 1642 C CA . ASP A 1 199 ? -18.361 11.956 7.728 1.00 90.56 199 ASP A CA 1
ATOM 1643 C C . ASP A 1 199 ? -19.591 11.424 8.478 1.00 90.56 199 ASP A C 1
ATOM 1645 O O . ASP A 1 199 ? -20.603 12.111 8.598 1.00 90.56 199 ASP A O 1
ATOM 1649 N N . MET A 1 200 ? -19.446 10.279 9.154 1.00 90.44 200 MET A N 1
ATOM 1650 C CA . MET A 1 200 ? -20.501 9.677 9.975 1.00 90.44 200 MET A CA 1
ATOM 1651 C C . MET A 1 200 ? -20.984 10.605 11.104 1.00 90.44 200 MET A C 1
ATOM 1653 O O . MET A 1 200 ? -22.170 10.641 11.429 1.00 90.44 200 MET A O 1
ATOM 1657 N N . MET A 1 201 ? -20.072 11.355 11.728 1.00 89.38 201 MET A N 1
ATOM 1658 C CA . MET A 1 201 ? -20.376 12.235 12.861 1.00 89.38 201 MET A CA 1
ATOM 1659 C C . MET A 1 201 ? -20.554 13.699 12.460 1.00 89.38 201 MET A C 1
ATOM 1661 O O . MET A 1 201 ? -20.638 14.549 13.351 1.00 89.38 201 MET A O 1
ATOM 1665 N N . PHE A 1 202 ? -20.610 14.013 11.163 1.00 89.12 202 PHE A N 1
ATOM 1666 C CA . PHE A 1 202 ? -20.571 15.384 10.655 1.00 89.12 202 PHE A CA 1
ATOM 1667 C C . PHE A 1 202 ? -21.612 16.284 11.329 1.00 89.12 202 PHE A C 1
ATOM 1669 O O . PHE A 1 202 ? -21.255 17.287 11.951 1.00 89.12 202 PHE A O 1
ATOM 1676 N N . ASP A 1 203 ? -22.882 15.880 11.312 1.00 84.9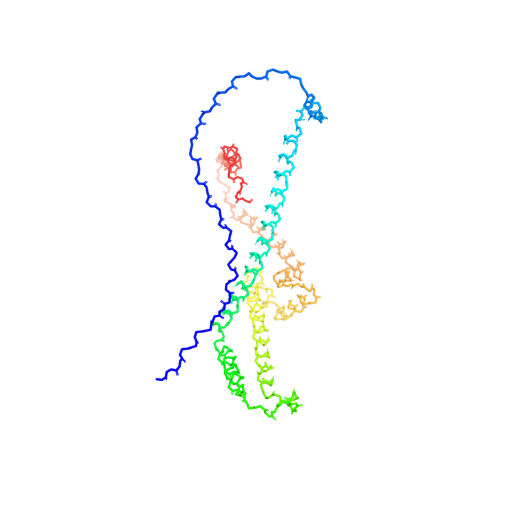4 203 ASP A N 1
ATOM 1677 C CA . ASP A 1 203 ? -23.983 16.675 11.865 1.00 84.94 203 ASP A CA 1
ATOM 1678 C C . ASP A 1 203 ? -23.829 16.933 13.371 1.00 84.94 203 ASP A C 1
ATOM 1680 O O . ASP A 1 203 ? -24.062 18.046 13.856 1.00 84.94 203 ASP A O 1
ATOM 1684 N N . LYS A 1 204 ? -23.378 15.922 14.124 1.00 84.19 204 LYS A N 1
ATOM 1685 C CA . LYS A 1 204 ? -23.133 16.039 15.569 1.00 84.19 204 LYS A CA 1
ATOM 1686 C C . LYS A 1 204 ? -21.932 16.939 15.860 1.00 84.19 204 LYS A C 1
ATOM 1688 O O . LYS A 1 204 ? -22.022 17.828 16.702 1.00 84.19 204 LYS A O 1
ATOM 1693 N N . LEU A 1 205 ? -20.834 16.763 15.124 1.00 84.19 205 LEU A N 1
ATOM 1694 C CA . LEU A 1 205 ? -19.623 17.574 15.260 1.00 84.19 205 LEU A CA 1
ATOM 1695 C C . LEU A 1 205 ? -19.895 19.052 14.964 1.00 84.19 205 LEU A C 1
ATOM 1697 O O . LEU A 1 205 ? -19.448 19.919 15.717 1.00 84.19 205 LEU A O 1
ATOM 1701 N N . VAL A 1 206 ? -20.646 19.342 13.900 1.00 84.00 206 VAL A N 1
ATOM 1702 C CA . VAL A 1 206 ? -21.029 20.709 13.522 1.00 84.00 206 VAL A CA 1
ATOM 1703 C C . VAL A 1 206 ? -21.926 21.335 14.588 1.00 84.00 206 VAL A C 1
ATOM 1705 O O . VAL A 1 206 ? -21.684 22.470 15.007 1.00 84.00 206 VAL A O 1
ATOM 1708 N N . THR A 1 207 ? -22.921 20.588 15.073 1.00 84.44 207 THR A N 1
ATOM 1709 C CA . THR A 1 207 ? -23.832 21.048 16.132 1.00 84.44 207 THR A CA 1
ATOM 1710 C C . THR A 1 207 ? -23.068 21.402 17.410 1.00 84.44 207 THR A C 1
ATOM 1712 O O . THR A 1 207 ? -23.252 22.487 17.967 1.00 84.44 207 THR A O 1
ATOM 1715 N N . ASP A 1 208 ? -22.149 20.540 17.838 1.00 80.88 208 ASP A N 1
ATOM 1716 C CA . ASP A 1 208 ? -21.374 20.745 19.060 1.00 80.88 208 ASP A CA 1
ATOM 1717 C C . ASP A 1 208 ? -20.355 21.880 18.932 1.00 80.88 208 ASP A C 1
ATOM 1719 O O . ASP A 1 208 ? -20.149 22.645 19.878 1.00 80.88 208 ASP A O 1
ATOM 1723 N N . MET A 1 209 ? -19.745 22.045 17.755 1.00 79.56 209 MET A N 1
ATOM 1724 C CA . MET A 1 209 ? -18.898 23.204 17.473 1.00 79.56 209 MET A CA 1
ATOM 1725 C C . MET A 1 209 ? -19.684 24.515 17.548 1.00 79.56 209 MET A C 1
ATOM 1727 O O . MET A 1 209 ? -19.190 25.500 18.108 1.00 79.56 209 MET A O 1
ATOM 1731 N N . TYR A 1 210 ? -20.906 24.537 17.014 1.00 79.38 210 TYR A N 1
ATOM 1732 C CA . TYR A 1 210 ? -21.768 25.713 17.067 1.00 79.38 210 TYR A CA 1
ATOM 1733 C C . TYR A 1 210 ? -22.156 26.063 18.510 1.00 79.38 210 TYR A C 1
ATOM 1735 O O . TYR A 1 210 ? -22.042 27.222 18.919 1.00 79.38 210 TYR A O 1
ATOM 1743 N N . GLN A 1 211 ? -22.528 25.063 19.314 1.00 78.62 211 GLN A N 1
ATOM 1744 C CA . GLN A 1 211 ? -22.841 25.246 20.735 1.00 78.62 211 GLN A CA 1
ATOM 1745 C C . GLN A 1 211 ? -21.627 25.742 21.533 1.00 78.62 211 GLN A C 1
ATOM 1747 O O . GLN A 1 211 ? -21.732 26.743 22.243 1.00 78.62 211 GLN A O 1
ATOM 1752 N N . GLN A 1 212 ? -20.442 25.153 21.335 1.00 76.62 212 GLN A N 1
ATOM 1753 C CA . GLN A 1 212 ? -19.211 25.642 21.968 1.00 76.62 212 GLN A CA 1
ATOM 1754 C C . GLN A 1 212 ? -18.881 27.091 21.589 1.00 76.62 212 GLN A C 1
ATOM 1756 O O . GLN A 1 212 ? -18.390 27.853 22.426 1.00 76.62 212 GLN A O 1
ATOM 1761 N N . GLY A 1 213 ? -19.131 27.492 20.339 1.00 72.56 213 GLY A N 1
ATOM 1762 C CA . GLY A 1 213 ? -18.963 28.878 19.905 1.00 72.56 213 GLY A CA 1
ATOM 1763 C C . GLY A 1 213 ? -19.910 29.836 20.634 1.00 72.56 213 GLY A C 1
ATOM 1764 O O . GLY A 1 213 ? -19.491 30.914 21.072 1.00 72.56 213 GLY A O 1
ATOM 1765 N N . GLN A 1 214 ? -21.165 29.430 20.848 1.00 70.44 214 GLN A N 1
ATOM 1766 C CA . GLN A 1 214 ? -22.125 30.225 21.614 1.00 70.44 214 GLN A CA 1
ATOM 1767 C C . GLN A 1 214 ? -21.758 30.306 23.099 1.00 70.44 214 GLN A C 1
ATOM 1769 O O . GLN A 1 214 ? -21.819 31.390 23.684 1.00 70.44 214 GLN A O 1
ATOM 1774 N N . ASP A 1 215 ? -21.312 29.206 23.698 1.00 68.56 215 ASP A N 1
ATOM 1775 C CA . ASP A 1 215 ? -20.958 29.159 25.116 1.00 68.56 215 ASP A CA 1
ATOM 1776 C C . ASP A 1 215 ? -19.704 29.969 25.433 1.00 68.56 215 ASP A C 1
ATOM 1778 O O . ASP A 1 215 ? -19.692 30.721 26.409 1.00 68.56 215 ASP A O 1
ATOM 1782 N N . LYS A 1 216 ? -18.678 29.929 24.572 1.00 69.25 216 LYS A N 1
ATOM 1783 C CA . LYS A 1 216 ? -17.506 30.816 24.694 1.00 69.25 216 LYS A CA 1
ATOM 1784 C C . LYS A 1 216 ? -17.905 32.289 24.605 1.00 69.25 216 LYS A C 1
ATOM 1786 O O . LYS A 1 216 ? -17.427 33.108 25.389 1.00 69.25 216 LYS A O 1
ATOM 1791 N N . THR A 1 217 ? -18.826 32.627 23.703 1.00 64.00 217 THR A N 1
ATOM 1792 C CA . THR A 1 217 ? -19.350 33.995 23.571 1.00 64.00 217 THR A CA 1
ATOM 1793 C C . THR A 1 217 ? -20.132 34.423 24.819 1.00 64.00 217 THR A C 1
ATOM 1795 O O . THR A 1 217 ? -19.960 35.540 25.317 1.00 64.00 217 THR A O 1
ATOM 1798 N N . ARG A 1 218 ? -20.944 33.526 25.393 1.00 60.03 218 ARG A N 1
ATOM 1799 C CA . ARG A 1 218 ? -21.670 33.770 26.648 1.00 60.03 218 ARG A CA 1
ATOM 1800 C C . ARG A 1 218 ? -20.728 33.907 27.842 1.00 60.03 218 ARG A C 1
ATOM 1802 O O . ARG A 1 218 ? -20.895 34.840 28.622 1.00 60.03 218 ARG A O 1
ATOM 1809 N N . GLN A 1 219 ? -19.705 33.064 27.962 1.00 60.97 219 GLN A N 1
ATOM 1810 C CA . GLN A 1 219 ? -18.706 33.157 29.030 1.00 60.97 219 GLN A CA 1
ATOM 1811 C C . GLN A 1 219 ? -17.880 34.445 28.940 1.00 60.97 219 GLN A C 1
ATOM 1813 O O . GLN A 1 219 ? -17.691 35.110 29.956 1.00 60.97 219 GLN A O 1
ATOM 1818 N N . ALA A 1 220 ? -17.468 34.862 27.738 1.00 58.81 220 ALA A N 1
ATOM 1819 C CA . ALA A 1 220 ? -16.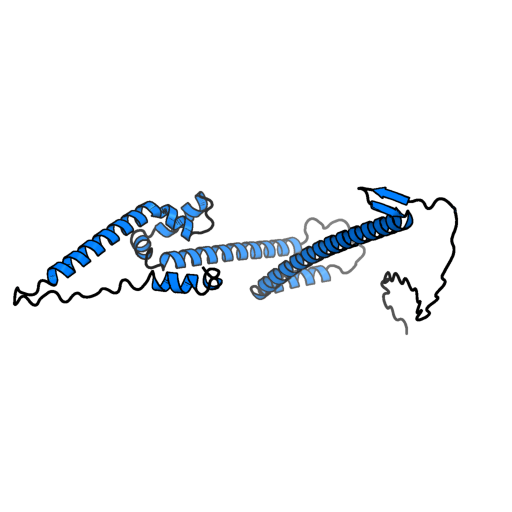804 36.150 27.533 1.00 58.81 220 ALA A CA 1
ATOM 1820 C C . ALA A 1 220 ? -17.713 37.336 27.912 1.00 58.81 220 ALA A C 1
ATOM 1822 O O . ALA A 1 220 ? -17.253 38.332 28.473 1.00 58.81 220 ALA A O 1
ATOM 1823 N N . THR A 1 221 ? -19.019 37.218 27.659 1.00 58.41 221 THR A N 1
ATOM 1824 C CA . THR A 1 221 ? -20.012 38.234 28.042 1.00 58.41 221 THR A CA 1
ATOM 1825 C C . THR A 1 221 ? -20.233 38.278 29.561 1.00 58.41 221 THR A C 1
ATOM 1827 O O . THR A 1 221 ? -20.266 39.359 30.144 1.00 58.41 221 THR A O 1
ATOM 1830 N N . LEU A 1 222 ? -20.305 37.121 30.225 1.00 58.62 222 LEU A N 1
ATOM 1831 C CA . LEU A 1 222 ? -20.459 37.006 31.681 1.00 58.62 222 LEU A CA 1
ATOM 1832 C C . LEU A 1 222 ? -19.203 37.462 32.442 1.00 58.62 222 LEU A C 1
ATOM 1834 O O . LEU A 1 222 ? -19.314 38.139 33.463 1.00 58.62 222 LEU A O 1
ATOM 1838 N N . GLN A 1 223 ? -18.003 37.178 31.927 1.00 58.53 223 GLN A N 1
ATOM 1839 C CA . GLN A 1 223 ? -16.754 37.704 32.490 1.00 58.53 223 GLN A CA 1
ATOM 1840 C C . GLN A 1 223 ? -16.676 39.233 32.378 1.00 58.53 223 GLN A C 1
ATOM 1842 O O . GLN A 1 223 ? -16.219 39.888 33.312 1.00 58.53 223 GLN A O 1
ATOM 1847 N N . ARG A 1 224 ? -17.188 39.827 31.290 1.00 54.78 224 ARG A N 1
ATOM 1848 C CA . ARG A 1 224 ? -17.301 41.291 31.164 1.00 54.78 224 ARG A CA 1
ATOM 1849 C C . ARG A 1 224 ? -18.309 41.895 32.143 1.00 54.78 224 ARG A C 1
ATOM 1851 O O . ARG A 1 224 ? -18.067 42.986 32.644 1.00 54.78 224 ARG A O 1
ATOM 1858 N N . GLN A 1 225 ? -19.404 41.198 32.448 1.00 54.47 225 GLN A N 1
ATOM 1859 C CA . GLN A 1 225 ? -20.390 41.661 33.432 1.00 54.47 225 GLN A CA 1
ATOM 1860 C C . GLN A 1 225 ? -19.881 41.567 34.881 1.00 54.47 225 GLN A C 1
ATOM 1862 O O . GLN A 1 225 ? -20.189 42.445 35.685 1.00 54.47 225 GLN A O 1
ATOM 1867 N N . ASN A 1 226 ? -19.039 40.578 35.200 1.00 50.47 226 ASN A N 1
ATOM 1868 C CA . ASN A 1 226 ? -18.406 40.445 36.521 1.00 50.47 226 ASN A CA 1
ATOM 1869 C C . ASN A 1 226 ? -17.203 41.385 36.750 1.00 50.47 226 ASN A C 1
ATOM 1871 O O . ASN A 1 226 ? -16.695 41.455 37.866 1.00 50.47 226 ASN A O 1
ATOM 1875 N N . LEU A 1 227 ? -16.778 42.151 35.736 1.00 50.81 227 LEU A N 1
ATOM 1876 C CA . LEU A 1 227 ? -15.806 43.248 35.863 1.00 50.81 227 LEU A CA 1
ATOM 1877 C C . LEU A 1 227 ? -16.464 44.639 35.966 1.00 50.81 227 LEU A C 1
ATOM 1879 O O . LEU A 1 227 ? -15.813 45.657 35.728 1.00 50.81 227 LEU A O 1
ATOM 1883 N N . ASN A 1 228 ? -17.734 44.716 36.381 1.00 48.28 228 ASN A N 1
ATOM 1884 C CA . ASN A 1 228 ? -18.326 45.972 36.846 1.00 48.28 228 ASN A CA 1
ATOM 1885 C C . ASN A 1 228 ? -17.724 46.367 38.208 1.00 48.28 228 ASN A C 1
ATOM 1887 O O . ASN A 1 228 ? -18.282 46.090 39.270 1.00 48.28 228 ASN A O 1
ATOM 1891 N N . LEU A 1 229 ? -16.570 47.040 38.171 1.00 53.00 229 LEU A N 1
ATOM 1892 C CA . LEU A 1 229 ? -16.077 47.829 39.298 1.00 53.00 229 LEU A CA 1
ATOM 1893 C C . LEU A 1 229 ? -17.060 48.974 39.617 1.00 53.00 229 LEU A C 1
ATOM 1895 O O . LEU A 1 229 ? -17.683 49.528 38.705 1.00 53.00 229 LEU A O 1
ATOM 1899 N N . PRO A 1 230 ? -17.196 49.364 40.898 1.00 44.72 230 PRO A N 1
ATOM 1900 C CA . PRO A 1 230 ? -18.129 50.402 41.310 1.00 44.72 230 PRO A CA 1
ATOM 1901 C C . PRO A 1 230 ? -17.776 51.754 40.686 1.00 44.72 230 PRO A C 1
ATOM 1903 O O . PRO A 1 230 ? -16.612 52.147 40.599 1.00 44.72 230 PRO A O 1
ATOM 1906 N N . ALA A 1 231 ? -18.822 52.479 40.286 1.00 50.22 231 ALA A N 1
ATOM 1907 C CA . ALA A 1 231 ? -18.770 53.836 39.767 1.00 50.22 231 ALA A CA 1
ATOM 1908 C C . ALA A 1 231 ? -18.029 54.771 40.740 1.00 50.22 231 ALA A C 1
ATOM 1910 O O . ALA A 1 231 ? -18.591 55.267 41.714 1.00 50.22 231 ALA A O 1
ATOM 1911 N N . GLY A 1 232 ? -16.751 55.019 40.468 1.00 49.94 232 GLY A N 1
ATOM 1912 C CA . GLY A 1 232 ? -15.901 55.840 41.314 1.00 49.94 232 GLY A CA 1
ATOM 1913 C C . GLY A 1 232 ? -14.805 56.514 40.506 1.00 49.94 232 GLY A C 1
ATOM 1914 O O . GLY A 1 232 ? -13.755 55.934 40.278 1.00 49.94 232 GLY A O 1
ATOM 1915 N N . LYS A 1 233 ? -15.058 57.781 40.163 1.00 46.00 233 LYS A N 1
ATOM 1916 C CA . LYS A 1 233 ? -14.136 58.768 39.573 1.00 46.00 233 LYS A CA 1
ATOM 1917 C C . LYS A 1 233 ? -13.802 58.554 38.093 1.00 46.00 233 LYS A C 1
ATOM 1919 O O . LYS A 1 233 ? -12.973 57.745 37.703 1.00 46.00 233 LYS A O 1
ATOM 1924 N N . ARG A 1 234 ? -14.420 59.417 37.279 1.00 53.25 234 ARG A N 1
ATOM 1925 C CA . ARG A 1 234 ? -14.023 59.751 35.908 1.00 53.25 234 ARG A CA 1
ATOM 1926 C C . ARG A 1 234 ? -12.544 60.154 35.870 1.00 53.25 234 ARG A C 1
ATOM 1928 O O . ARG A 1 234 ? -12.218 61.325 36.054 1.00 53.25 234 ARG A O 1
ATOM 1935 N N . THR A 1 235 ? -11.656 59.214 35.590 1.00 51.88 235 THR A N 1
ATOM 1936 C CA . THR A 1 235 ? -10.405 59.517 34.900 1.00 51.88 235 THR A CA 1
ATOM 1937 C C . THR A 1 235 ? -10.681 59.424 33.404 1.00 51.88 235 THR A C 1
ATOM 1939 O O . THR A 1 235 ? -11.428 58.563 32.938 1.00 51.88 235 THR A O 1
ATOM 1942 N N . LYS A 1 236 ? -10.178 60.409 32.655 1.00 57.16 236 LYS A N 1
ATOM 1943 C CA . LYS A 1 236 ? -10.310 60.476 31.194 1.00 57.16 236 LYS A CA 1
ATOM 1944 C C . LYS A 1 236 ? -9.876 59.129 30.600 1.00 57.16 236 LYS A C 1
ATOM 1946 O O . LYS A 1 236 ? -8.892 58.583 31.100 1.00 57.16 236 LYS A O 1
ATOM 1951 N N . PRO A 1 237 ? -10.561 58.605 29.568 1.00 47.28 237 PRO A N 1
ATOM 1952 C CA . PRO A 1 237 ? -10.149 57.361 28.939 1.00 47.28 237 PRO A CA 1
ATOM 1953 C C . PRO A 1 237 ? -8.718 57.543 28.438 1.00 47.28 237 PRO A C 1
ATOM 1955 O O . PRO A 1 237 ? -8.453 58.332 27.529 1.00 47.28 237 PRO A O 1
ATOM 1958 N N . MET A 1 238 ? -7.788 56.853 29.090 1.00 46.62 238 MET A N 1
ATOM 1959 C CA . MET A 1 238 ? -6.461 56.640 28.550 1.00 46.62 238 MET A CA 1
ATOM 1960 C C . MET A 1 238 ? -6.702 55.822 27.290 1.00 46.62 238 MET A C 1
ATOM 1962 O O . MET A 1 238 ? -7.226 54.710 27.366 1.00 46.62 238 MET A O 1
ATOM 1966 N N . LYS A 1 239 ? -6.452 56.434 26.129 1.00 47.84 239 LYS A N 1
ATOM 1967 C CA . LYS A 1 239 ? -6.437 55.730 24.853 1.00 47.84 239 LYS A CA 1
ATOM 1968 C C . LYS A 1 239 ? -5.399 54.628 25.007 1.00 47.84 239 LYS A C 1
ATOM 1970 O O . LYS A 1 239 ? -4.202 54.891 24.988 1.00 47.84 239 LYS A O 1
ATOM 1975 N N . VAL A 1 240 ? -5.867 53.419 25.281 1.00 40.34 240 VAL A N 1
ATOM 1976 C CA . VAL A 1 240 ? -5.063 52.230 25.081 1.00 40.34 240 VAL A CA 1
ATOM 1977 C C . VAL A 1 240 ? -5.042 52.086 23.574 1.00 40.34 240 VAL A C 1
ATOM 1979 O O . VAL A 1 240 ? -6.029 51.656 22.977 1.00 40.34 240 VAL A O 1
ATOM 1982 N N . ASP A 1 241 ? -3.954 52.550 22.965 1.00 46.56 241 ASP A N 1
ATOM 1983 C CA . ASP A 1 241 ? -3.578 52.139 21.624 1.00 46.56 241 ASP A CA 1
ATOM 1984 C C . ASP A 1 241 ? -3.403 50.622 21.692 1.00 46.56 241 ASP A C 1
ATOM 1986 O O . ASP A 1 241 ? -2.352 50.099 22.059 1.00 46.56 241 ASP A O 1
ATOM 1990 N N . VAL A 1 242 ? -4.492 49.900 21.420 1.00 43.56 242 VAL A N 1
ATOM 1991 C CA . VAL A 1 242 ? -4.418 48.505 21.013 1.00 43.56 242 VAL A CA 1
ATOM 1992 C C . VAL A 1 242 ? -3.594 48.560 19.745 1.00 43.56 242 VAL A C 1
ATOM 1994 O O . VAL A 1 242 ? -4.072 49.016 18.709 1.00 43.56 242 VAL A O 1
ATOM 1997 N N . THR A 1 243 ? -2.321 48.199 19.862 1.00 49.59 243 THR A N 1
ATOM 1998 C CA . THR A 1 243 ? -1.407 48.084 18.741 1.00 49.59 243 THR A CA 1
ATOM 1999 C C . THR A 1 243 ? -2.018 47.113 17.749 1.00 49.59 243 THR A C 1
ATOM 2001 O O . THR A 1 243 ? -1.850 45.901 17.834 1.00 49.59 243 THR A O 1
ATOM 2004 N N . GLN A 1 244 ? -2.700 47.688 16.767 1.00 47.97 244 GLN A N 1
ATOM 2005 C CA . GLN A 1 244 ? -3.042 47.131 15.470 1.00 47.97 244 GLN A CA 1
ATOM 2006 C C . GLN A 1 244 ? -1.742 46.976 14.647 1.00 47.97 244 GLN A C 1
ATOM 2008 O O . GLN A 1 244 ? -1.656 47.364 13.489 1.00 47.97 244 GLN A O 1
ATOM 2013 N N . LYS A 1 245 ? -0.692 46.456 15.294 1.00 52.47 245 LYS A N 1
ATOM 2014 C CA . LYS A 1 245 ? 0.596 46.070 14.730 1.00 52.47 245 LYS A CA 1
ATOM 2015 C C . LYS A 1 245 ? 0.681 44.553 14.810 1.00 52.47 245 LYS A C 1
ATOM 2017 O O . LYS A 1 245 ? 1.274 44.003 15.728 1.00 52.47 245 LYS A O 1
ATOM 2022 N N . SER A 1 246 ? 0.012 43.879 13.886 1.00 55.19 246 SER A N 1
ATOM 2023 C CA . SER A 1 246 ? 0.372 42.499 13.537 1.00 55.19 246 SER A CA 1
ATOM 2024 C C . SER A 1 246 ? -0.130 42.071 12.154 1.00 55.19 246 SER A C 1
ATOM 2026 O O . SER A 1 246 ? -0.218 40.880 11.900 1.00 55.19 246 SER A O 1
ATOM 2028 N N . TRP A 1 247 ? -0.472 43.010 11.263 1.00 51.12 247 TRP A N 1
ATOM 2029 C CA . TRP A 1 247 ? -0.749 42.692 9.854 1.00 51.12 247 TRP A CA 1
ATOM 2030 C C . TRP A 1 247 ? 0.088 43.552 8.911 1.00 51.12 247 TRP A C 1
ATOM 2032 O O . TRP A 1 247 ? 0.837 42.994 8.123 1.00 51.12 247 TRP A O 1
ATOM 2042 N N . ASN A 1 248 ? 0.118 44.877 9.090 1.00 59.47 248 ASN A N 1
ATOM 2043 C CA . ASN A 1 248 ? 0.961 45.744 8.249 1.00 59.47 248 ASN A CA 1
ATOM 2044 C C . ASN A 1 248 ? 2.469 45.487 8.444 1.00 59.47 248 ASN A C 1
ATOM 2046 O O . ASN A 1 248 ? 3.241 45.631 7.509 1.00 59.47 248 ASN A O 1
ATOM 2050 N N . GLU A 1 249 ? 2.891 45.071 9.644 1.00 58.69 249 GLU A N 1
ATOM 2051 C CA . GLU A 1 249 ? 4.294 44.721 9.936 1.00 58.69 249 GLU A CA 1
ATOM 2052 C C . GLU A 1 249 ? 4.667 43.350 9.327 1.00 58.69 249 GLU A C 1
ATOM 2054 O O . GLU A 1 249 ? 5.817 43.139 8.962 1.00 58.69 249 GLU A O 1
ATOM 2059 N N . ILE A 1 250 ? 3.686 42.452 9.137 1.00 57.22 250 ILE A N 1
ATOM 2060 C CA . ILE A 1 250 ? 3.848 41.171 8.422 1.00 57.22 250 ILE A CA 1
ATOM 2061 C C . ILE A 1 250 ? 3.864 41.407 6.906 1.00 57.22 250 ILE A C 1
ATOM 2063 O O . ILE A 1 250 ? 4.696 40.839 6.207 1.00 57.22 250 ILE A O 1
ATOM 2067 N N . GLU A 1 251 ? 3.003 42.289 6.401 1.00 61.41 251 GLU A N 1
ATOM 2068 C CA . GLU A 1 251 ? 2.948 42.674 4.988 1.00 61.41 251 GLU A CA 1
ATOM 2069 C C . GLU A 1 251 ? 4.227 43.421 4.557 1.00 61.41 251 GLU A C 1
ATOM 2071 O O . GLU A 1 251 ? 4.779 43.151 3.492 1.00 61.41 251 GLU A O 1
ATOM 2076 N N . GLU A 1 252 ? 4.784 44.276 5.424 1.00 65.38 252 GLU A N 1
ATOM 2077 C CA . GLU A 1 252 ? 6.068 44.948 5.184 1.00 65.38 252 GLU A CA 1
ATOM 2078 C C . GLU A 1 252 ? 7.266 43.974 5.224 1.00 65.38 252 GLU A C 1
ATOM 2080 O O . GLU A 1 252 ? 8.225 44.146 4.469 1.00 65.38 252 GLU A O 1
ATOM 2085 N N . LEU A 1 253 ? 7.207 42.924 6.054 1.00 56.84 253 LEU A N 1
ATOM 2086 C CA . LEU A 1 253 ? 8.206 41.847 6.091 1.00 56.84 253 LEU A CA 1
ATOM 2087 C C . LEU A 1 253 ? 8.112 40.924 4.866 1.00 56.84 253 LEU A C 1
ATOM 2089 O O . LEU A 1 253 ? 9.144 40.536 4.324 1.00 56.84 253 LEU A O 1
ATOM 2093 N N . MET A 1 254 ? 6.901 40.637 4.380 1.00 58.00 254 MET A N 1
ATOM 2094 C CA . MET A 1 254 ? 6.673 39.836 3.170 1.00 58.00 254 MET A CA 1
ATOM 2095 C C . MET A 1 254 ? 7.033 40.580 1.877 1.00 58.00 254 MET A C 1
ATOM 2097 O O . MET A 1 254 ? 7.472 39.949 0.918 1.00 58.00 254 MET A O 1
ATOM 2101 N N . MET A 1 255 ? 6.922 41.913 1.842 1.00 66.75 255 MET A N 1
ATOM 2102 C CA . MET A 1 255 ? 7.385 42.709 0.694 1.00 66.75 255 MET A CA 1
ATOM 2103 C C . MET A 1 255 ? 8.904 42.928 0.665 1.00 66.75 255 MET A C 1
ATOM 2105 O O . MET A 1 255 ? 9.461 43.168 -0.406 1.00 66.75 255 MET A O 1
ATOM 2109 N N . LYS A 1 256 ? 9.587 42.863 1.816 1.00 71.56 256 LYS A N 1
ATOM 2110 C CA . LYS A 1 256 ? 11.047 43.045 1.902 1.00 71.56 256 LYS A CA 1
ATOM 2111 C C . LYS A 1 256 ? 11.841 41.780 1.575 1.00 71.56 256 LYS A C 1
ATOM 2113 O O . LYS A 1 256 ? 12.994 41.915 1.173 1.00 71.56 256 LYS A O 1
ATOM 2118 N N . ASP A 1 257 ? 11.249 40.591 1.705 1.00 65.75 257 ASP A N 1
ATOM 2119 C CA . ASP A 1 257 ? 11.929 39.330 1.398 1.00 65.75 257 ASP A CA 1
ATOM 2120 C C . ASP A 1 257 ? 10.976 38.300 0.743 1.00 65.75 257 ASP A C 1
ATOM 2122 O O . ASP A 1 257 ? 10.348 37.488 1.430 1.00 65.75 257 ASP A O 1
ATOM 2126 N N . PRO A 1 258 ? 10.838 38.302 -0.600 1.00 64.94 258 PRO A N 1
ATOM 2127 C CA . PRO A 1 258 ? 9.867 37.460 -1.311 1.00 64.94 258 PRO A CA 1
ATOM 2128 C C . PRO A 1 258 ? 10.158 35.952 -1.229 1.00 64.94 258 PRO A C 1
ATOM 2130 O O . PRO A 1 258 ? 9.349 35.145 -1.675 1.00 64.94 258 PRO A O 1
ATOM 2133 N N . ARG A 1 259 ? 11.289 35.543 -0.640 1.00 64.25 259 ARG A N 1
ATOM 2134 C CA . ARG A 1 259 ? 11.659 34.130 -0.453 1.00 64.25 259 ARG A CA 1
ATOM 2135 C C . ARG A 1 259 ? 10.941 33.448 0.712 1.00 64.25 259 ARG A C 1
ATOM 2137 O O . ARG A 1 259 ? 10.946 32.225 0.787 1.00 64.25 259 ARG A O 1
ATOM 2144 N N . LEU A 1 260 ? 10.310 34.204 1.612 1.00 55.91 260 LEU A N 1
ATOM 2145 C CA . LEU A 1 260 ? 9.545 33.639 2.732 1.00 55.91 260 LEU A CA 1
ATOM 2146 C C . LEU A 1 260 ? 8.133 33.170 2.334 1.00 55.91 260 LEU A C 1
ATOM 2148 O O . LEU A 1 260 ? 7.458 32.539 3.143 1.00 55.91 260 LEU A O 1
ATOM 2152 N N . ALA A 1 261 ? 7.692 33.438 1.100 1.00 56.34 261 ALA A N 1
ATOM 2153 C CA . ALA A 1 261 ? 6.389 33.012 0.588 1.00 56.34 261 ALA A CA 1
ATOM 2154 C C . ALA A 1 261 ? 6.361 31.565 0.049 1.00 56.34 261 ALA A C 1
ATOM 2156 O O . ALA A 1 261 ? 5.285 31.062 -0.250 1.00 56.34 261 ALA A O 1
ATOM 2157 N N . GLU A 1 262 ? 7.508 30.882 -0.061 1.00 52.59 262 GLU A N 1
ATOM 2158 C CA . GLU A 1 262 ? 7.599 29.517 -0.620 1.00 52.59 262 GLU A CA 1
ATOM 2159 C C . GLU A 1 262 ? 7.641 28.397 0.442 1.00 52.59 262 GLU A C 1
ATOM 2161 O O . GLU A 1 262 ? 7.872 27.237 0.112 1.00 52.59 262 GLU A O 1
ATOM 2166 N N . LEU A 1 263 ? 7.422 28.715 1.724 1.00 52.75 263 LEU A N 1
ATOM 2167 C CA . LEU A 1 263 ? 7.462 27.746 2.836 1.00 52.75 263 LEU A CA 1
ATOM 2168 C C . LEU A 1 263 ? 6.101 27.513 3.525 1.00 52.75 263 LEU A C 1
ATOM 2170 O O . LEU A 1 263 ? 6.067 26.954 4.623 1.00 52.75 263 LEU A O 1
ATOM 2174 N N . GLY A 1 264 ? 4.996 27.922 2.894 1.00 43.22 264 GLY A N 1
ATOM 2175 C CA . GLY A 1 264 ? 3.621 27.684 3.356 1.00 43.22 264 GLY A CA 1
ATOM 2176 C C . GLY A 1 264 ? 2.794 26.922 2.336 1.00 43.22 264 GLY A C 1
ATOM 2177 O O . GLY A 1 264 ? 2.765 27.380 1.174 1.00 43.22 264 GLY A O 1
#

pLDDT: mean 70.96, std 18.1, range [30.77, 93.81]

Organism: Desulfofervidus auxilii (NCBI:txid1621989)

Secondary structure (DSSP, 8-state):
-----------------------------------S---EEEETTEEEEHHHHHHHHHHHHHHHHHHHHHHHHHHHHHHHHHHHHHHHHHHHHHHH-HHHHHHHHHHHHHHHHH----TT--SS-SS--HHHHHHHHHHHHHHHHHHHHHHHHHHHHHHHHHHSTTTHHHHHH-TTHHHHHHHHHHHTT-S-HHHHHHHHTHHHHHHHHHHHHHHHHHHHHHHHHTT------------------SSHHHHHHHHH-GGGGG--